Protein AF-Q5BWJ5-F1 (afdb_monomer_lite)

Organism: Schistosoma japonicum (NCBI:txid6182)

Radius of gyration: 32.87 Å; chains: 1; bounding box: 80×55×100 Å

Structure (mmCIF, N/CA/C/O backbone):
data_AF-Q5BWJ5-F1
#
_entry.id   AF-Q5BWJ5-F1
#
loop_
_atom_site.group_PDB
_atom_site.id
_atom_site.type_symbol
_atom_site.label_atom_id
_atom_site.label_alt_id
_atom_site.label_comp_id
_atom_site.label_asym_id
_atom_site.label_entity_id
_atom_site.label_seq_id
_atom_site.pdbx_PDB_ins_code
_atom_site.Cartn_x
_atom_site.Cartn_y
_atom_site.Cartn_z
_atom_site.occupancy
_atom_site.B_iso_or_equiv
_atom_site.auth_seq_id
_atom_site.auth_comp_id
_atom_site.auth_asym_id
_atom_site.auth_atom_id
_atom_site.pdbx_PDB_model_num
ATOM 1 N N . ARG A 1 1 ? -20.631 3.943 -75.455 1.00 43.03 1 ARG A N 1
ATOM 2 C CA . ARG A 1 1 ? -20.851 5.216 -76.187 1.00 43.03 1 ARG A CA 1
ATOM 3 C C . ARG A 1 1 ? -22.358 5.476 -76.332 1.00 43.03 1 ARG A C 1
ATOM 5 O O . ARG A 1 1 ? -22.884 5.376 -77.423 1.00 43.03 1 ARG A O 1
ATOM 12 N N . LEU A 1 2 ? -23.020 5.795 -75.216 1.00 46.97 2 LEU A N 1
ATOM 13 C CA . LEU A 1 2 ? -24.313 6.500 -75.114 1.00 46.97 2 LEU A CA 1
ATOM 14 C C . LEU A 1 2 ? -24.241 7.396 -73.853 1.00 46.97 2 LEU A C 1
ATOM 16 O O . LEU A 1 2 ? -25.159 7.475 -73.053 1.00 46.97 2 LEU A O 1
ATOM 20 N N . ASN A 1 3 ? -23.071 8.015 -73.641 1.00 55.31 3 ASN A N 1
ATOM 21 C CA . ASN A 1 3 ? -22.801 8.939 -72.529 1.00 55.31 3 ASN A CA 1
ATOM 22 C C . ASN A 1 3 ? -22.700 10.386 -73.033 1.00 55.31 3 ASN A C 1
ATOM 24 O O . ASN A 1 3 ? -22.127 11.242 -72.368 1.00 55.31 3 ASN A O 1
ATOM 28 N N . THR A 1 4 ? -23.172 10.658 -74.245 1.00 64.06 4 THR A N 1
ATOM 29 C CA . THR A 1 4 ? -23.347 12.022 -74.728 1.00 64.06 4 THR A CA 1
ATOM 30 C C . THR A 1 4 ? -24.736 12.473 -74.313 1.00 64.06 4 THR A C 1
ATOM 32 O O . THR A 1 4 ? -25.713 11.744 -74.482 1.00 64.06 4 THR A O 1
ATOM 35 N N . VAL A 1 5 ? -24.809 13.669 -73.728 1.00 65.00 5 VAL A N 1
ATOM 36 C CA . VAL A 1 5 ? -26.041 14.290 -73.213 1.00 65.00 5 VAL A CA 1
ATOM 37 C C . VAL A 1 5 ? -27.167 14.247 -74.258 1.00 65.00 5 VAL A C 1
ATOM 39 O O . VAL A 1 5 ? -28.319 14.003 -73.920 1.00 65.00 5 VAL A O 1
ATOM 42 N N . GLU A 1 6 ? -26.813 14.354 -75.539 1.00 68.12 6 GLU A N 1
ATOM 43 C CA . GLU A 1 6 ? -27.712 14.270 -76.697 1.00 68.12 6 GLU A CA 1
ATOM 44 C C . GLU A 1 6 ? -28.437 12.916 -76.844 1.00 68.12 6 GLU A C 1
ATOM 46 O O . GLU A 1 6 ? -29.604 12.873 -77.234 1.00 68.12 6 GLU A O 1
ATOM 51 N N . GLY A 1 7 ? -27.796 11.800 -76.478 1.00 67.38 7 GLY A N 1
ATOM 52 C CA . GLY A 1 7 ? -28.420 10.470 -76.499 1.00 67.38 7 GLY A CA 1
ATOM 53 C C . GLY A 1 7 ? -29.434 10.267 -75.368 1.00 67.38 7 GLY A C 1
ATOM 54 O O . GLY A 1 7 ? -30.425 9.568 -75.538 1.00 67.38 7 GLY A O 1
ATOM 55 N N . LEU A 1 8 ? -29.224 10.921 -74.222 1.00 65.44 8 LEU A N 1
ATOM 56 C CA . LEU A 1 8 ? -30.159 10.886 -73.091 1.00 65.44 8 LEU A CA 1
ATOM 57 C C . LEU A 1 8 ? -31.386 11.777 -73.320 1.00 65.44 8 LEU A C 1
ATOM 59 O O . LEU A 1 8 ? -32.459 11.476 -72.803 1.00 65.44 8 LEU A O 1
ATOM 63 N N . LEU A 1 9 ? -31.222 12.854 -74.094 1.00 66.81 9 LEU A N 1
ATOM 64 C CA . LEU A 1 9 ? -32.285 13.796 -74.450 1.00 66.81 9 LEU A CA 1
ATOM 65 C C . LEU A 1 9 ? -33.227 13.266 -75.540 1.00 66.81 9 LEU A C 1
ATOM 67 O O . LEU A 1 9 ? -34.383 13.668 -75.581 1.00 66.81 9 LEU A O 1
ATOM 71 N N . SER A 1 10 ? -32.743 12.388 -76.423 1.00 65.81 10 SER A N 1
ATOM 72 C CA . SER A 1 10 ? -33.524 11.860 -77.554 1.00 65.81 10 SER A CA 1
ATOM 73 C C . SER A 1 10 ? -34.379 10.638 -77.207 1.00 65.81 10 SER A C 1
ATOM 75 O O . SER A 1 10 ? -35.337 10.353 -77.920 1.00 65.81 10 SER A O 1
ATOM 77 N N . ILE A 1 11 ? -34.051 9.921 -76.127 1.00 71.31 11 ILE A N 1
ATOM 78 C CA . ILE A 1 11 ? -34.692 8.646 -75.763 1.00 71.31 11 ILE A CA 1
ATOM 79 C C . ILE A 1 11 ? -35.709 8.810 -74.619 1.00 71.31 11 ILE A C 1
ATOM 81 O O . ILE A 1 11 ? -36.692 8.076 -74.573 1.00 71.31 11 ILE A O 1
ATOM 85 N N . ASN A 1 12 ? -35.507 9.776 -73.715 1.00 69.75 12 ASN A N 1
ATOM 86 C CA . ASN A 1 12 ? -36.293 9.897 -72.483 1.00 69.75 12 ASN A CA 1
ATOM 87 C C . ASN A 1 12 ? -37.331 11.025 -72.546 1.00 69.75 12 ASN A C 1
ATOM 89 O O . ASN A 1 12 ? -37.081 12.099 -73.093 1.00 69.75 12 ASN A O 1
ATOM 93 N N . THR A 1 13 ? -38.485 10.804 -71.914 1.00 79.69 13 THR A N 1
ATOM 94 C CA . THR A 1 13 ? -39.502 11.853 -71.733 1.00 79.69 13 THR A CA 1
ATOM 95 C C . THR A 1 13 ? -39.011 12.939 -70.765 1.00 79.69 13 THR A C 1
ATOM 97 O O . THR A 1 13 ? -38.140 12.701 -69.925 1.00 79.69 13 THR A O 1
ATOM 100 N N . VAL A 1 14 ? -39.564 14.153 -70.866 1.00 77.75 14 VAL A N 1
ATOM 101 C CA . VAL A 1 14 ? -39.112 15.328 -70.087 1.00 77.75 14 VAL A CA 1
ATOM 102 C C . VAL A 1 14 ? -39.144 15.071 -68.570 1.00 77.75 14 VAL A C 1
ATOM 104 O O . VAL A 1 14 ? -38.224 15.473 -67.854 1.00 77.75 14 VAL A O 1
ATOM 107 N N . ASP A 1 15 ? -40.144 14.339 -68.077 1.00 78.75 15 ASP A N 1
ATOM 108 C CA . ASP A 1 15 ? -40.270 14.001 -66.653 1.00 78.75 15 ASP A CA 1
ATOM 109 C C . ASP A 1 15 ? -39.208 13.000 -66.179 1.00 78.75 15 ASP A C 1
ATOM 111 O O . ASP A 1 15 ? -38.654 13.128 -65.081 1.00 78.75 15 ASP A O 1
ATOM 115 N N . GLU A 1 16 ? -38.868 12.026 -67.022 1.00 79.81 16 GLU A N 1
ATOM 116 C CA . GLU A 1 16 ? -37.824 11.041 -66.744 1.00 79.81 16 GLU A CA 1
ATOM 117 C C . GLU A 1 16 ? -36.435 11.689 -66.751 1.00 79.81 16 GLU A C 1
ATOM 119 O O . GLU A 1 16 ? -35.614 11.426 -65.868 1.00 79.81 16 GLU A O 1
ATOM 124 N N . LEU A 1 17 ? -36.207 12.644 -67.655 1.00 80.06 17 LEU A N 1
ATOM 125 C CA . LEU A 1 17 ? -34.999 13.461 -67.665 1.00 80.06 17 LEU A CA 1
ATOM 126 C C . LEU A 1 17 ? -34.872 14.302 -66.384 1.00 80.06 17 LEU A C 1
ATOM 128 O O . LEU A 1 17 ? -33.803 14.334 -65.772 1.00 80.06 17 LEU A O 1
ATOM 132 N N . HIS A 1 18 ? -35.952 14.939 -65.923 1.00 82.31 18 HIS A N 1
ATOM 133 C CA . HIS A 1 18 ? -35.950 15.670 -64.653 1.00 82.31 18 HIS A CA 1
ATOM 134 C C . HIS A 1 18 ? -35.648 14.757 -63.458 1.00 82.31 18 HIS A C 1
ATOM 136 O O . HIS A 1 18 ? -34.909 15.158 -62.553 1.00 82.31 18 HIS A O 1
ATOM 142 N N . ARG A 1 19 ? -36.164 13.523 -63.455 1.00 85.44 19 ARG A N 1
ATOM 143 C CA . ARG A 1 19 ? -35.861 12.525 -62.421 1.00 85.44 19 ARG A CA 1
ATOM 144 C C . ARG A 1 19 ? -34.386 12.121 -62.440 1.00 85.44 19 ARG A C 1
ATOM 146 O O . ARG A 1 19 ? -33.755 12.132 -61.384 1.00 85.44 19 ARG A O 1
ATOM 153 N N . ILE A 1 20 ? -33.821 11.848 -63.616 1.00 85.56 20 ILE A N 1
ATOM 154 C CA . ILE A 1 20 ? -32.399 11.507 -63.784 1.00 85.56 20 ILE A CA 1
ATOM 155 C C . ILE A 1 20 ? -31.507 12.674 -63.349 1.00 85.56 20 ILE A C 1
ATOM 157 O O . ILE A 1 20 ? -30.534 12.466 -62.628 1.00 85.56 20 ILE A O 1
ATOM 161 N N . VAL A 1 21 ? -31.846 13.914 -63.714 1.00 85.31 21 VAL A N 1
ATOM 162 C CA . VAL A 1 21 ? -31.088 15.104 -63.295 1.00 85.31 21 VAL A CA 1
ATOM 163 C C . VAL A 1 21 ? -31.127 15.275 -61.776 1.00 85.31 21 VAL A C 1
ATOM 165 O O . VAL A 1 21 ? -30.088 15.540 -61.172 1.00 85.31 21 VAL A O 1
ATOM 168 N N . ARG A 1 22 ? -32.288 15.092 -61.131 1.00 88.50 22 ARG A N 1
ATOM 169 C CA . ARG A 1 22 ? -32.394 15.139 -59.660 1.00 88.50 22 ARG A CA 1
ATOM 170 C C . ARG A 1 22 ? -31.569 14.039 -59.000 1.00 88.50 22 ARG A C 1
ATOM 172 O O . ARG A 1 22 ? -30.834 14.330 -58.063 1.00 88.50 22 ARG A O 1
ATOM 179 N N . GLN A 1 23 ? -31.635 12.815 -59.518 1.00 90.75 23 GLN A N 1
ATOM 180 C CA . GLN A 1 23 ? -30.833 11.699 -59.023 1.00 90.75 23 GLN A CA 1
ATOM 181 C C . GLN A 1 23 ? -29.334 11.982 -59.166 1.00 90.75 23 GLN A C 1
ATOM 183 O O . GLN A 1 23 ? -28.586 11.813 -58.210 1.00 90.75 23 GLN A O 1
ATOM 188 N N . LYS A 1 24 ? -28.886 12.479 -60.323 1.00 89.25 24 LYS A N 1
ATOM 189 C CA . LYS A 1 24 ? -27.473 12.808 -60.545 1.00 89.25 24 LYS A CA 1
ATOM 190 C C . LYS A 1 24 ? -26.999 13.951 -59.655 1.00 89.25 24 LYS A C 1
ATOM 192 O O . LYS A 1 24 ? -25.886 13.884 -59.150 1.00 89.25 24 LYS A O 1
ATOM 197 N N . ARG A 1 25 ? -27.836 14.961 -59.400 1.00 91.81 25 ARG A N 1
ATOM 198 C CA . ARG A 1 25 ? -27.529 16.016 -58.420 1.00 91.81 25 ARG A CA 1
ATOM 199 C C . ARG A 1 25 ? -27.413 15.459 -56.999 1.00 91.81 25 ARG A C 1
ATOM 201 O O . ARG A 1 25 ? -26.485 15.838 -56.296 1.00 91.81 25 ARG A O 1
ATOM 208 N N . ALA A 1 26 ? -28.290 14.534 -56.607 1.00 93.75 26 ALA A N 1
ATOM 209 C CA . ALA A 1 26 ? -28.212 13.869 -55.306 1.00 93.75 26 ALA A CA 1
ATOM 210 C C . ALA A 1 26 ? -26.954 12.990 -55.175 1.00 93.75 26 ALA A C 1
ATOM 212 O O . ALA A 1 26 ? -26.276 13.045 -54.157 1.00 93.75 26 ALA A O 1
ATOM 213 N N . GLU A 1 27 ? -26.590 12.237 -56.219 1.00 94.50 27 GLU A N 1
ATOM 214 C CA . GLU A 1 27 ? -25.346 11.452 -56.259 1.00 94.50 27 GLU A CA 1
ATOM 215 C C . GLU A 1 27 ? -24.096 12.343 -56.177 1.00 94.50 27 GLU A C 1
ATOM 217 O O . GLU A 1 27 ? -23.109 11.964 -55.548 1.00 94.50 27 GLU A O 1
ATOM 222 N N . VAL A 1 28 ? -24.125 13.523 -56.807 1.00 93.94 28 VAL A N 1
ATOM 223 C CA . VAL A 1 28 ? -23.030 14.501 -56.731 1.00 93.94 28 VAL A CA 1
ATOM 224 C C . VAL A 1 28 ? -22.904 15.075 -55.324 1.00 93.94 28 VAL A C 1
ATOM 226 O O . VAL A 1 28 ? -21.789 15.127 -54.810 1.00 93.94 28 VAL A O 1
ATOM 229 N N . GLU A 1 29 ? -24.012 15.463 -54.686 1.00 93.56 29 GLU A N 1
ATOM 230 C CA . GLU A 1 29 ? -23.957 15.997 -53.320 1.00 93.56 29 GLU A CA 1
ATOM 231 C C . GLU A 1 29 ? -23.515 14.918 -52.323 1.00 93.56 29 GLU A C 1
ATOM 233 O O . GLU A 1 29 ? -22.636 15.166 -51.506 1.00 93.56 29 GLU A O 1
ATOM 238 N N . HIS A 1 30 ? -23.997 13.682 -52.480 1.00 94.00 30 HIS A N 1
ATOM 239 C CA . HIS A 1 30 ? -23.557 12.560 -51.654 1.00 94.00 30 HIS A CA 1
ATOM 240 C C . HIS A 1 30 ? -22.051 12.287 -51.783 1.00 94.00 30 HIS A C 1
ATOM 242 O O . HIS A 1 30 ? -21.359 12.173 -50.775 1.00 94.00 30 HIS A O 1
ATOM 248 N N . LYS A 1 31 ? -21.512 12.250 -53.011 1.00 94.00 31 LYS A N 1
ATOM 249 C CA . LYS A 1 31 ? -20.064 12.072 -53.232 1.00 94.00 31 LYS A CA 1
ATOM 250 C C . LYS A 1 31 ? -19.240 13.238 -52.701 1.00 94.00 31 LYS A C 1
ATOM 252 O O . LYS A 1 31 ? -18.107 13.046 -52.270 1.00 94.00 31 LYS A O 1
ATOM 257 N N . LYS A 1 32 ? -19.781 14.453 -52.752 1.00 92.12 32 LYS A N 1
ATOM 258 C CA . LYS A 1 32 ? -19.133 15.637 -52.188 1.00 92.12 32 LYS A CA 1
ATOM 259 C C . LYS A 1 32 ? -19.055 15.545 -50.662 1.00 92.12 32 LYS A C 1
ATOM 261 O O . LYS A 1 32 ? -18.002 15.855 -50.106 1.00 92.12 32 LYS A O 1
ATOM 266 N N . ASP A 1 33 ? -20.113 15.077 -50.007 1.00 89.56 33 ASP A N 1
ATOM 267 C CA . ASP A 1 33 ? -20.127 14.850 -48.560 1.00 89.56 33 ASP A CA 1
ATOM 268 C C . ASP A 1 33 ? -19.196 13.700 -48.149 1.00 89.56 33 ASP A C 1
ATOM 270 O O . ASP A 1 33 ? -18.420 13.846 -47.204 1.00 89.56 33 ASP A O 1
ATOM 274 N N . GLU A 1 34 ? -19.186 12.600 -48.905 1.00 91.38 34 GLU A N 1
ATOM 275 C CA . GLU A 1 34 ? -18.272 11.470 -48.696 1.00 91.38 34 GLU A CA 1
ATOM 276 C C . GLU A 1 34 ? -16.803 11.904 -48.823 1.00 91.38 34 GLU A C 1
ATOM 278 O O . GLU A 1 34 ? -15.981 11.594 -47.962 1.00 91.38 34 GLU A O 1
ATOM 283 N N . LEU A 1 35 ? -16.472 12.705 -49.843 1.00 91.06 35 LEU A N 1
ATOM 284 C CA . LEU A 1 35 ? -15.134 13.278 -49.999 1.00 91.06 35 LEU A CA 1
ATOM 285 C C . LEU A 1 35 ? -14.774 14.210 -48.843 1.00 91.06 35 LEU A C 1
ATOM 287 O O . LEU A 1 35 ? -13.645 14.170 -48.358 1.00 91.06 35 LEU A O 1
ATOM 291 N N . ARG A 1 36 ? -15.712 15.038 -48.371 1.00 88.75 36 ARG A N 1
ATOM 292 C CA . ARG A 1 36 ? -15.469 15.916 -47.220 1.00 88.75 36 ARG A CA 1
ATOM 293 C C . ARG A 1 36 ? -15.179 15.110 -45.956 1.00 88.75 36 ARG A C 1
ATOM 295 O O . ARG A 1 36 ? -14.301 15.501 -45.189 1.00 88.75 36 ARG A O 1
ATOM 302 N N . HIS A 1 37 ? -15.881 13.998 -45.761 1.00 89.50 37 HIS A N 1
ATOM 303 C CA . HIS A 1 37 ? -15.665 13.107 -44.631 1.00 89.50 37 HIS A CA 1
ATOM 304 C C . HIS A 1 37 ? -14.325 12.372 -44.742 1.00 89.50 37 HIS A C 1
ATOM 306 O O . HIS A 1 37 ? -13.488 12.534 -43.864 1.00 89.50 37 HIS A O 1
ATOM 312 N N . LEU A 1 38 ? -14.056 11.682 -45.855 1.00 89.44 38 LEU A N 1
ATOM 313 C CA . LEU A 1 38 ? -12.815 10.921 -46.060 1.00 89.44 38 LEU A CA 1
ATOM 314 C C . LEU A 1 38 ? -11.564 11.802 -46.006 1.00 89.44 38 LEU A C 1
ATOM 316 O O . LEU A 1 38 ? -10.546 11.423 -45.427 1.00 89.44 38 LEU A O 1
ATOM 320 N N . VAL A 1 39 ? -11.624 12.993 -46.607 1.00 91.38 39 VAL A N 1
ATOM 321 C CA . VAL A 1 39 ? -10.507 13.938 -46.561 1.00 91.38 39 VAL A CA 1
ATOM 322 C C . VAL A 1 39 ? -10.374 14.518 -45.154 1.00 91.38 39 VAL A C 1
ATOM 324 O O . VAL A 1 39 ? -9.254 14.601 -44.656 1.00 91.38 39 VAL A O 1
ATOM 327 N N . GLY A 1 40 ? -11.477 14.874 -44.493 1.00 89.75 40 GLY A N 1
ATOM 328 C CA . GLY A 1 40 ? -11.463 15.393 -43.124 1.00 89.75 40 GLY A CA 1
ATOM 329 C C . GLY A 1 40 ? -10.902 14.393 -42.111 1.00 89.75 40 GLY A C 1
ATOM 330 O O . GLY A 1 40 ? -10.021 14.754 -41.333 1.00 89.75 40 GLY A O 1
ATOM 331 N N . GLU A 1 41 ? -11.348 13.137 -42.165 1.00 90.75 41 GLU A N 1
ATOM 332 C CA . GLU A 1 41 ? -10.850 12.058 -41.308 1.00 90.75 41 GLU A CA 1
ATOM 333 C C . GLU A 1 41 ? -9.375 11.784 -41.570 1.00 90.75 41 GLU A C 1
ATOM 335 O O . GLU A 1 41 ? -8.578 11.851 -40.642 1.00 90.75 41 GLU A O 1
ATOM 340 N N . ARG A 1 42 ? -8.956 11.632 -42.833 1.00 90.00 42 ARG A N 1
ATOM 341 C CA . ARG A 1 42 ? -7.541 11.384 -43.143 1.00 90.00 42 ARG A CA 1
ATOM 342 C C . ARG A 1 42 ? -6.621 12.519 -42.681 1.00 90.00 42 ARG A C 1
ATOM 344 O O . ARG A 1 42 ? -5.504 12.252 -42.249 1.00 90.00 42 ARG A O 1
ATOM 351 N N . HIS A 1 43 ? -7.052 13.780 -42.776 1.00 93.69 43 HIS A N 1
ATOM 352 C CA . HIS A 1 43 ? -6.263 14.902 -42.248 1.00 93.69 43 HIS A CA 1
ATOM 353 C C . HIS A 1 43 ? -6.196 14.865 -40.721 1.00 93.69 43 HIS A C 1
ATOM 355 O O . HIS A 1 43 ? -5.126 15.088 -40.160 1.00 93.69 43 HIS A O 1
ATOM 361 N N . ARG A 1 44 ? -7.307 14.543 -40.053 1.00 93.25 44 ARG A N 1
ATOM 362 C CA . ARG A 1 44 ? -7.347 14.385 -38.599 1.00 93.25 44 ARG A CA 1
ATOM 363 C C . ARG A 1 44 ? -6.448 13.243 -38.129 1.00 93.25 44 ARG A C 1
ATOM 365 O O . ARG A 1 44 ? -5.702 13.437 -37.179 1.00 93.25 44 ARG A O 1
ATOM 372 N N . ASP A 1 45 ? -6.453 12.117 -38.834 1.00 94.44 45 ASP A N 1
ATOM 373 C CA . ASP A 1 45 ? -5.619 10.955 -38.527 1.00 94.44 45 ASP A CA 1
ATOM 374 C C . ASP A 1 45 ? -4.131 11.265 -38.693 1.00 94.44 45 ASP A C 1
ATOM 376 O O . ASP A 1 45 ? -3.317 10.846 -37.876 1.00 94.44 45 ASP A O 1
ATOM 380 N N . ILE A 1 46 ? -3.753 12.033 -39.722 1.00 95.31 46 ILE A N 1
ATOM 381 C CA . ILE A 1 46 ? -2.364 12.479 -39.907 1.00 95.31 46 ILE A CA 1
ATOM 382 C C . ILE A 1 46 ? -1.938 13.412 -38.766 1.00 95.31 46 ILE A C 1
ATOM 384 O O . ILE A 1 46 ? -0.805 13.310 -38.288 1.00 95.31 46 ILE A O 1
ATOM 388 N N . ILE A 1 47 ? -2.823 14.308 -38.321 1.00 94.62 47 ILE A N 1
ATOM 389 C CA . ILE A 1 47 ? -2.547 15.208 -37.196 1.00 94.62 47 ILE A CA 1
ATOM 390 C C . ILE A 1 47 ? -2.401 14.398 -35.901 1.00 94.62 47 ILE A C 1
ATOM 392 O O . ILE A 1 47 ? -1.376 14.518 -35.238 1.00 94.62 47 ILE A O 1
ATOM 396 N N . ASP A 1 48 ? -3.340 13.499 -35.599 1.00 96.12 48 ASP A N 1
ATOM 397 C CA . ASP A 1 48 ? -3.292 12.645 -34.404 1.00 96.12 48 ASP A CA 1
ATOM 398 C C . ASP A 1 48 ? -2.055 11.728 -34.417 1.00 96.12 48 ASP A C 1
ATOM 400 O O . ASP A 1 48 ? -1.335 11.612 -33.427 1.00 96.12 48 ASP A O 1
ATOM 404 N N . ALA A 1 49 ? -1.710 11.139 -35.565 1.00 96.56 49 ALA A N 1
ATOM 405 C CA . ALA A 1 49 ? -0.474 10.371 -35.709 1.00 96.56 49 ALA A CA 1
ATOM 406 C C . ALA A 1 49 ? 0.775 11.229 -35.437 1.00 96.56 49 ALA A C 1
ATOM 408 O O . ALA A 1 49 ? 1.712 10.761 -34.788 1.00 96.56 49 ALA A O 1
ATOM 409 N N . SER A 1 50 ? 0.784 12.484 -35.893 1.00 96.81 50 SER A N 1
ATOM 410 C CA . SER A 1 50 ? 1.886 13.421 -35.646 1.00 96.81 50 SER A CA 1
ATOM 411 C C . SER A 1 50 ? 1.999 13.785 -34.162 1.00 96.81 50 SER A C 1
ATOM 413 O O . SER A 1 50 ? 3.100 13.744 -33.609 1.00 96.81 50 SER A O 1
ATOM 415 N N . ASP A 1 51 ? 0.876 14.053 -33.493 1.00 96.31 51 ASP A N 1
ATOM 416 C CA . ASP A 1 51 ? 0.833 14.335 -32.055 1.00 96.31 51 ASP A CA 1
ATOM 417 C C . ASP A 1 51 ? 1.311 13.128 -31.238 1.00 96.31 51 ASP A C 1
ATOM 419 O O . ASP A 1 51 ? 2.134 13.267 -30.332 1.00 96.31 51 ASP A O 1
ATOM 423 N N . ARG A 1 52 ? 0.899 11.911 -31.610 1.00 95.31 52 ARG A N 1
ATOM 424 C CA . ARG A 1 52 ? 1.380 10.670 -30.979 1.00 95.31 52 ARG A CA 1
ATOM 425 C C . ARG A 1 52 ? 2.885 10.475 -31.140 1.00 95.31 52 ARG A C 1
ATOM 427 O O . ARG A 1 52 ? 3.540 10.033 -30.197 1.00 95.31 52 ARG A O 1
ATOM 434 N N . ILE A 1 53 ? 3.455 10.821 -32.296 1.00 95.69 53 ILE A N 1
ATOM 435 C CA . ILE A 1 53 ? 4.911 10.775 -32.511 1.00 95.69 53 ILE A CA 1
ATOM 436 C C . ILE A 1 53 ? 5.621 11.795 -31.612 1.00 95.69 53 ILE A C 1
ATOM 438 O O . ILE A 1 53 ? 6.663 11.483 -31.030 1.00 95.69 53 ILE A O 1
ATOM 442 N N . LEU A 1 54 ? 5.060 12.996 -31.451 1.00 96.00 54 LEU A N 1
ATOM 443 C CA . LEU A 1 54 ? 5.603 14.005 -30.539 1.00 96.00 54 LEU A CA 1
ATOM 444 C C . LEU A 1 54 ? 5.541 13.549 -29.075 1.00 96.00 54 LEU A C 1
ATOM 446 O O . LEU A 1 54 ? 6.531 13.695 -28.355 1.00 96.00 54 LEU A O 1
ATOM 450 N N . LEU A 1 55 ? 4.436 12.933 -28.651 1.00 95.69 55 LEU A N 1
ATOM 451 C CA . LEU A 1 55 ? 4.307 12.336 -27.319 1.00 95.69 55 LEU A CA 1
ATOM 452 C C . LEU A 1 55 ? 5.330 11.216 -27.106 1.00 95.69 55 LEU A C 1
ATOM 454 O O . LEU A 1 55 ? 6.029 11.199 -26.095 1.00 95.69 55 LEU A O 1
ATOM 458 N N . MET A 1 56 ? 5.490 10.320 -28.084 1.00 95.06 56 MET A N 1
ATOM 459 C CA . MET A 1 56 ? 6.486 9.249 -28.020 1.00 95.06 56 MET A CA 1
ATOM 460 C C . MET A 1 56 ? 7.910 9.807 -27.900 1.00 95.06 56 MET A C 1
ATOM 462 O O . MET A 1 56 ? 8.716 9.281 -27.130 1.00 95.06 56 MET A O 1
ATOM 466 N N . LYS A 1 57 ? 8.223 10.898 -28.609 1.00 96.75 57 LYS A N 1
ATOM 467 C CA . LYS A 1 57 ? 9.512 11.592 -28.492 1.00 96.75 57 LYS A CA 1
ATOM 468 C C . LYS A 1 57 ? 9.732 12.139 -27.080 1.00 96.75 57 LYS A C 1
ATOM 470 O O . LYS A 1 57 ? 10.822 11.959 -26.541 1.00 96.75 57 LYS A O 1
ATOM 475 N N . HIS A 1 58 ? 8.726 12.786 -26.494 1.00 95.75 58 HIS A N 1
ATOM 476 C CA . HIS A 1 58 ? 8.811 13.317 -25.133 1.00 95.75 58 HIS A CA 1
ATOM 477 C C . HIS A 1 58 ? 9.065 12.202 -24.113 1.00 95.75 58 HIS A C 1
ATOM 479 O O . HIS A 1 58 ? 10.046 12.258 -23.377 1.00 95.75 58 HIS A O 1
ATOM 485 N N . LEU A 1 59 ? 8.257 11.139 -24.155 1.00 94.50 59 LEU A N 1
ATOM 486 C CA . LEU A 1 59 ? 8.401 9.983 -23.265 1.00 94.50 59 LEU A CA 1
ATOM 487 C C . LEU A 1 59 ? 9.775 9.317 -23.414 1.00 94.50 59 LEU A C 1
ATOM 489 O O . LEU A 1 59 ? 10.414 8.966 -22.427 1.00 94.50 59 LEU A O 1
ATOM 493 N N . THR A 1 60 ? 10.275 9.182 -24.645 1.00 95.69 60 THR A N 1
ATOM 494 C CA . THR A 1 60 ? 11.611 8.614 -24.890 1.00 95.69 60 THR A CA 1
ATOM 495 C C . THR A 1 60 ? 12.711 9.495 -24.293 1.00 95.69 60 THR A C 1
ATOM 497 O O . THR A 1 60 ? 13.687 8.979 -23.747 1.00 95.69 60 THR A O 1
ATOM 500 N N . HIS A 1 61 ? 12.558 10.821 -24.358 1.00 96.50 61 HIS A N 1
ATOM 501 C CA . HIS A 1 61 ? 13.496 11.752 -23.740 1.00 96.50 61 HIS A CA 1
ATOM 502 C C . HIS A 1 61 ? 13.484 11.640 -22.209 1.00 96.50 61 HIS A C 1
ATOM 504 O O . HIS A 1 61 ? 14.550 11.529 -21.609 1.00 96.50 61 HIS A O 1
ATOM 510 N N . GLU A 1 62 ? 12.308 11.577 -21.582 1.00 95.19 62 GLU A N 1
ATOM 511 C CA . GLU A 1 62 ? 12.181 11.377 -20.131 1.00 95.19 62 GLU A CA 1
ATOM 512 C C . GLU A 1 62 ? 12.781 10.045 -19.667 1.00 95.19 62 GLU A C 1
ATOM 514 O O . GLU A 1 62 ? 13.485 9.998 -18.653 1.00 95.19 62 GLU A O 1
ATOM 519 N N . ILE A 1 63 ? 12.567 8.968 -20.431 1.00 95.06 63 ILE A N 1
ATOM 520 C CA . ILE A 1 63 ? 13.189 7.664 -20.169 1.00 95.06 63 ILE A CA 1
ATOM 521 C C . ILE A 1 63 ? 14.713 7.773 -20.268 1.00 95.06 63 ILE A C 1
ATOM 523 O O . ILE A 1 63 ? 15.410 7.253 -19.400 1.00 95.06 63 ILE A O 1
ATOM 527 N N . SER A 1 64 ? 15.242 8.466 -21.282 1.00 95.62 64 SER A N 1
ATOM 528 C CA . SER A 1 64 ? 16.689 8.672 -21.427 1.00 95.62 64 SER A CA 1
ATOM 529 C C . SER A 1 64 ? 17.270 9.429 -20.237 1.00 95.62 64 SER A C 1
ATOM 531 O O . SER A 1 64 ? 18.250 8.978 -19.655 1.00 95.62 64 SER A O 1
ATOM 533 N N . VAL A 1 65 ? 16.637 10.533 -19.829 1.00 95.88 65 VAL A N 1
ATOM 534 C CA . VAL A 1 65 ? 17.068 11.317 -18.662 1.00 95.88 65 VAL A CA 1
ATOM 535 C C . VAL A 1 65 ? 17.033 10.464 -17.393 1.00 95.88 65 VAL A C 1
ATOM 537 O O . VAL A 1 65 ? 17.982 10.482 -16.613 1.00 95.88 65 VAL A O 1
ATOM 540 N N . SER A 1 66 ? 15.978 9.671 -17.201 1.00 91.56 66 SER A N 1
ATOM 541 C CA . SER A 1 66 ? 15.851 8.774 -16.046 1.00 91.56 66 SER A CA 1
ATOM 542 C C . SER A 1 66 ? 16.922 7.676 -16.044 1.00 91.56 66 SER A C 1
ATOM 544 O O . SER A 1 66 ? 17.469 7.340 -14.994 1.00 91.56 66 SER A O 1
ATOM 546 N N . LEU A 1 67 ? 17.261 7.126 -17.215 1.00 93.38 67 LEU A N 1
ATOM 547 C CA . LEU A 1 67 ? 18.337 6.145 -17.363 1.00 93.38 67 LEU A CA 1
ATOM 548 C C . LEU A 1 67 ? 19.713 6.754 -17.104 1.00 93.38 67 LEU A C 1
ATOM 550 O O . LEU A 1 67 ? 20.545 6.104 -16.474 1.00 93.38 67 LEU A O 1
ATOM 554 N N . ASP A 1 68 ? 19.956 7.984 -17.551 1.00 91.94 68 ASP A N 1
ATOM 555 C CA . ASP A 1 68 ? 21.211 8.684 -17.284 1.00 91.94 68 ASP A CA 1
ATOM 556 C C . ASP A 1 68 ? 21.356 9.005 -15.792 1.00 91.94 68 ASP A C 1
ATOM 558 O O . ASP A 1 68 ? 22.412 8.747 -15.218 1.00 91.94 68 ASP A O 1
ATOM 562 N N . GLN A 1 69 ? 20.281 9.439 -15.124 1.00 90.69 69 GLN A N 1
ATOM 563 C CA . GLN A 1 69 ? 20.256 9.593 -13.664 1.00 90.69 69 GLN A CA 1
ATOM 564 C C . GLN A 1 69 ? 20.583 8.275 -12.952 1.00 90.69 69 GLN A C 1
ATOM 566 O O . GLN A 1 69 ? 21.422 8.247 -12.052 1.00 90.69 69 GLN A O 1
ATOM 571 N N . LEU A 1 70 ? 19.968 7.169 -13.382 1.00 88.81 70 LEU A N 1
ATOM 572 C CA . LEU A 1 70 ? 20.236 5.845 -12.827 1.00 88.81 70 LEU A CA 1
ATOM 573 C C . LEU A 1 70 ? 21.698 5.436 -13.049 1.00 88.81 70 LEU A C 1
ATOM 575 O O . LEU A 1 70 ? 22.342 4.959 -12.118 1.00 88.81 70 LEU A O 1
ATOM 579 N N . ARG A 1 71 ? 22.252 5.663 -14.247 1.00 87.38 71 ARG A N 1
ATOM 580 C CA . ARG A 1 71 ? 23.669 5.408 -14.553 1.00 87.38 71 ARG A CA 1
ATOM 581 C C . ARG A 1 71 ? 24.600 6.223 -13.663 1.00 87.38 71 ARG A C 1
ATOM 583 O O . ARG A 1 71 ? 25.557 5.659 -13.141 1.00 87.38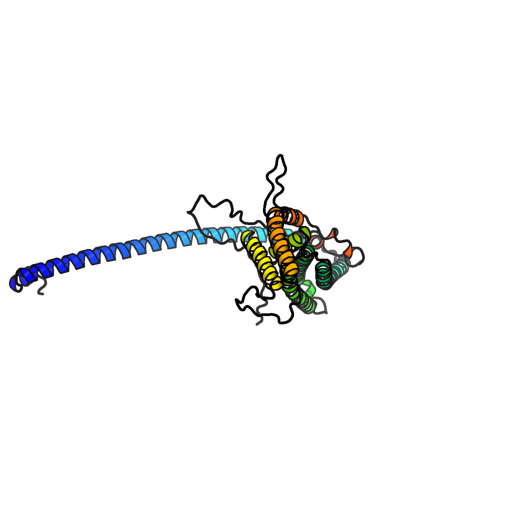 71 ARG A O 1
ATOM 590 N N . SER A 1 72 ? 24.318 7.508 -13.453 1.00 84.38 72 SER A N 1
ATOM 591 C CA . SER A 1 72 ? 25.093 8.354 -12.541 1.00 84.38 72 SER A CA 1
ATOM 592 C C . SER A 1 72 ? 25.026 7.844 -11.100 1.00 84.38 72 SER A C 1
ATOM 594 O O . SER A 1 72 ? 26.066 7.734 -10.456 1.00 84.38 72 SER A O 1
ATOM 596 N N . CYS A 1 73 ? 23.844 7.450 -10.612 1.00 80.12 73 CYS A N 1
ATOM 597 C CA . CYS A 1 73 ? 23.702 6.839 -9.289 1.00 80.12 73 CYS A CA 1
ATOM 598 C C . CYS A 1 73 ? 24.496 5.528 -9.175 1.00 80.12 73 CYS A C 1
ATOM 600 O O . CYS A 1 73 ? 25.213 5.325 -8.199 1.00 80.12 73 CYS A O 1
ATOM 602 N N . LEU A 1 74 ? 24.438 4.654 -10.181 1.00 78.88 74 LEU A N 1
ATOM 603 C CA . LEU A 1 74 ? 25.217 3.413 -10.180 1.00 78.88 74 LEU A CA 1
ATOM 604 C C . LEU A 1 74 ? 26.728 3.672 -10.208 1.00 78.88 74 LEU A C 1
ATOM 606 O O . LEU A 1 74 ? 27.474 2.969 -9.532 1.00 78.88 74 LEU A O 1
ATOM 610 N N . ALA A 1 75 ? 27.186 4.685 -10.947 1.00 76.00 75 ALA A N 1
ATOM 611 C CA . ALA A 1 75 ? 28.595 5.069 -10.971 1.00 76.00 75 ALA A CA 1
ATOM 612 C C . ALA A 1 75 ? 29.076 5.542 -9.590 1.00 76.00 75 ALA A C 1
ATOM 614 O O . ALA A 1 75 ? 30.124 5.093 -9.133 1.00 76.00 75 ALA A O 1
ATOM 615 N N . THR A 1 76 ? 28.282 6.367 -8.893 1.00 72.25 76 THR A N 1
ATOM 616 C CA . THR A 1 76 ? 28.590 6.772 -7.510 1.00 72.25 76 THR A CA 1
ATOM 617 C C . THR A 1 76 ? 28.614 5.582 -6.549 1.00 72.25 76 THR A C 1
ATOM 619 O O . THR A 1 76 ? 29.528 5.469 -5.743 1.00 72.25 76 THR A O 1
ATOM 622 N N . TRP A 1 77 ? 27.677 4.639 -6.691 1.00 68.19 77 TRP A N 1
ATOM 623 C CA . TRP A 1 77 ? 27.621 3.442 -5.846 1.00 68.19 77 TRP A CA 1
ATOM 624 C C . TRP A 1 77 ? 28.816 2.507 -6.066 1.00 68.19 77 TRP A C 1
ATOM 626 O O . TRP A 1 77 ? 29.349 1.957 -5.108 1.00 68.19 77 TRP A O 1
ATOM 636 N N . ASN A 1 78 ? 29.265 2.327 -7.311 1.00 62.91 78 ASN A N 1
ATOM 637 C CA . ASN A 1 78 ? 30.440 1.502 -7.601 1.00 62.91 78 ASN A CA 1
ATOM 638 C C . ASN A 1 78 ? 31.724 2.098 -7.005 1.00 62.91 78 ASN A C 1
ATOM 640 O O . ASN A 1 78 ? 32.587 1.349 -6.554 1.00 62.91 78 ASN A O 1
ATOM 644 N N . GLN A 1 79 ? 31.834 3.428 -6.958 1.00 59.00 79 GLN A N 1
ATOM 645 C CA . GLN A 1 79 ? 32.992 4.107 -6.380 1.00 59.00 79 GLN A CA 1
ATOM 646 C C . GLN A 1 79 ? 33.080 3.911 -4.854 1.00 59.00 79 GLN A C 1
ATOM 648 O O . GLN A 1 79 ? 34.174 3.713 -4.327 1.00 59.00 79 GLN A O 1
ATOM 653 N N . ASP A 1 80 ? 31.939 3.865 -4.157 1.00 54.75 80 ASP A N 1
ATOM 654 C CA . ASP A 1 80 ? 31.885 3.538 -2.726 1.00 54.75 80 ASP A CA 1
ATOM 655 C C . ASP A 1 80 ? 32.297 2.076 -2.453 1.00 54.75 80 ASP A C 1
ATOM 657 O O . ASP A 1 80 ? 32.989 1.796 -1.473 1.00 54.75 80 ASP A O 1
ATOM 661 N N . VAL A 1 81 ? 31.948 1.141 -3.347 1.00 54.97 81 VAL A N 1
ATOM 662 C CA . VAL A 1 81 ? 32.295 -0.291 -3.226 1.00 54.97 81 VAL A CA 1
ATOM 663 C C . VAL A 1 81 ? 33.797 -0.548 -3.420 1.00 54.97 81 VAL A C 1
ATOM 665 O O . VAL A 1 81 ? 34.364 -1.397 -2.733 1.00 54.97 81 VAL A O 1
ATOM 668 N N . GLU A 1 82 ? 34.475 0.192 -4.302 1.00 52.47 82 GLU A N 1
ATOM 669 C CA . GLU A 1 82 ? 35.915 0.008 -4.555 1.00 52.47 82 GLU A CA 1
ATOM 670 C C . GLU A 1 82 ? 36.813 0.493 -3.401 1.00 52.47 82 GLU A C 1
ATOM 672 O O . GLU A 1 82 ? 37.945 0.027 -3.265 1.00 52.47 82 GLU A O 1
ATOM 677 N N . THR A 1 83 ? 36.310 1.365 -2.521 1.00 53.72 83 THR A N 1
ATOM 678 C CA . THR A 1 83 ? 37.071 1.873 -1.361 1.00 53.72 83 THR A CA 1
ATOM 679 C C . THR A 1 83 ? 37.064 0.947 -0.136 1.00 53.72 83 THR A C 1
ATOM 681 O O . THR A 1 83 ? 37.765 1.220 0.836 1.00 53.72 83 THR A O 1
ATOM 684 N N . ALA A 1 84 ? 36.328 -0.170 -0.174 1.00 51.38 84 ALA A N 1
ATOM 685 C CA . ALA A 1 84 ? 36.094 -1.051 0.975 1.00 51.38 84 ALA A CA 1
ATOM 686 C C . ALA A 1 84 ? 36.714 -2.459 0.830 1.00 51.38 84 ALA A C 1
ATOM 688 O O . ALA A 1 84 ? 36.107 -3.438 1.252 1.00 51.38 84 ALA A O 1
ATOM 689 N N . ASN A 1 85 ? 37.910 -2.584 0.243 1.00 47.34 85 ASN A N 1
ATOM 690 C CA . ASN A 1 85 ? 38.621 -3.865 0.121 1.00 47.34 85 ASN A CA 1
ATOM 691 C C . ASN A 1 85 ? 39.695 -4.052 1.215 1.00 47.34 85 ASN A C 1
ATOM 693 O O . ASN A 1 85 ? 40.886 -3.975 0.927 1.00 47.34 85 ASN A O 1
ATOM 697 N N . ASP A 1 86 ? 39.274 -4.381 2.443 1.00 44.09 86 ASP A N 1
ATOM 698 C CA . ASP A 1 86 ? 40.112 -4.979 3.500 1.00 44.09 86 ASP A CA 1
ATOM 699 C C . ASP A 1 86 ? 39.586 -6.397 3.839 1.00 44.09 86 ASP A C 1
ATOM 701 O O . ASP A 1 86 ? 38.712 -6.635 4.678 1.00 44.09 86 ASP A O 1
ATOM 705 N N . ALA A 1 87 ? 40.132 -7.387 3.131 1.00 55.59 87 ALA A N 1
ATOM 706 C CA . ALA A 1 87 ? 39.445 -8.620 2.731 1.00 55.59 87 ALA A CA 1
ATOM 707 C C . ALA A 1 87 ? 39.214 -9.741 3.780 1.00 55.59 87 ALA A C 1
ATOM 709 O O . ALA A 1 87 ? 38.738 -10.812 3.399 1.00 55.59 87 ALA A O 1
ATOM 710 N N . SER A 1 88 ? 39.509 -9.580 5.080 1.00 55.19 88 SER A N 1
ATOM 711 C CA . SER A 1 88 ? 39.322 -10.692 6.052 1.00 55.19 88 SER A CA 1
ATOM 712 C C . SER A 1 88 ? 38.394 -10.399 7.238 1.00 55.19 88 SER A C 1
ATOM 714 O O . SER A 1 88 ? 37.609 -11.271 7.617 1.00 55.19 88 SER A O 1
ATOM 716 N N . ALA A 1 89 ? 38.388 -9.176 7.778 1.00 51.94 89 ALA A N 1
ATOM 717 C CA . ALA A 1 89 ? 37.473 -8.780 8.857 1.00 51.94 89 ALA A CA 1
ATOM 718 C C . ALA A 1 89 ? 36.096 -8.330 8.327 1.00 51.94 89 ALA A C 1
ATOM 720 O O . ALA A 1 89 ? 35.064 -8.596 8.954 1.00 51.94 89 ALA A O 1
ATOM 721 N N . GLN A 1 90 ? 36.057 -7.712 7.140 1.00 56.59 90 GLN A N 1
ATOM 722 C CA . GLN A 1 90 ? 34.816 -7.276 6.490 1.00 56.59 90 GLN A CA 1
ATOM 723 C C . GLN A 1 90 ? 33.924 -8.452 6.087 1.00 56.59 90 GLN A C 1
ATOM 725 O O . GLN A 1 90 ? 32.713 -8.367 6.248 1.00 56.59 90 GLN A O 1
ATOM 730 N N . THR A 1 91 ? 34.493 -9.591 5.688 1.00 58.84 91 THR A N 1
ATOM 731 C CA . THR A 1 91 ? 33.726 -10.779 5.280 1.00 58.84 91 THR A CA 1
ATOM 732 C C . THR A 1 91 ? 32.888 -11.362 6.425 1.00 58.84 91 THR A C 1
ATOM 734 O O . THR A 1 91 ? 31.763 -11.811 6.205 1.00 58.84 91 THR A O 1
ATOM 737 N N . HIS A 1 92 ? 33.393 -11.340 7.665 1.00 60.53 92 HIS A N 1
ATOM 738 C CA . HIS A 1 92 ? 32.625 -11.777 8.839 1.00 60.53 92 HIS A CA 1
ATOM 739 C C . HIS A 1 92 ? 31.559 -10.755 9.249 1.00 60.53 92 HIS A C 1
ATOM 741 O O . HIS A 1 92 ? 30.428 -11.148 9.531 1.00 60.53 92 HIS A O 1
ATOM 747 N N . SER A 1 93 ? 31.884 -9.459 9.223 1.00 65.50 93 SER A N 1
ATOM 748 C CA . SER A 1 93 ? 30.920 -8.381 9.489 1.00 65.50 93 SER A CA 1
ATOM 749 C C . SER A 1 93 ? 29.777 -8.365 8.463 1.00 65.50 93 SER A C 1
ATOM 751 O O . SER A 1 93 ? 28.606 -8.245 8.818 1.00 65.50 93 SER A O 1
ATOM 753 N N . HIS A 1 94 ? 30.093 -8.595 7.187 1.00 69.94 94 HIS A N 1
ATOM 754 C CA . HIS A 1 94 ? 29.120 -8.620 6.101 1.00 69.94 94 HIS A CA 1
ATOM 755 C C . HIS A 1 94 ? 28.205 -9.852 6.169 1.00 69.94 94 HIS A C 1
ATOM 757 O O . HIS A 1 94 ? 26.987 -9.728 6.053 1.00 69.94 94 HIS A O 1
ATOM 763 N N . LYS A 1 95 ? 28.750 -11.035 6.495 1.00 72.12 95 LYS A N 1
ATOM 764 C CA . LYS A 1 95 ? 27.941 -12.235 6.784 1.00 72.12 95 LYS A CA 1
ATOM 765 C C . LYS A 1 95 ? 26.997 -12.028 7.972 1.00 72.12 95 LYS A C 1
ATOM 767 O O . LYS A 1 95 ? 25.851 -12.467 7.913 1.00 72.12 95 LYS A O 1
ATOM 772 N N . LEU A 1 96 ? 27.450 -11.347 9.028 1.00 76.25 96 LEU A N 1
ATOM 773 C CA . LEU A 1 96 ? 26.610 -10.990 10.179 1.00 76.25 96 LEU A CA 1
ATOM 774 C C . LEU A 1 96 ? 25.516 -9.979 9.804 1.00 76.25 96 LEU A C 1
ATOM 776 O O . LEU A 1 96 ? 24.397 -10.094 10.294 1.00 76.25 96 LEU A O 1
ATOM 780 N N . SER A 1 97 ? 25.807 -9.043 8.899 1.00 77.31 97 SER A N 1
ATOM 781 C CA . SER A 1 97 ? 24.827 -8.096 8.353 1.00 77.31 97 SER A CA 1
ATOM 782 C C . SER A 1 97 ? 23.755 -8.779 7.498 1.00 77.31 97 SER A C 1
ATOM 784 O O . SER A 1 97 ? 22.569 -8.473 7.616 1.00 77.31 97 SER A O 1
ATOM 786 N N . ILE A 1 98 ? 24.129 -9.757 6.672 1.00 77.62 98 ILE A N 1
ATOM 787 C CA . ILE A 1 98 ? 23.154 -10.554 5.912 1.00 77.62 98 ILE A CA 1
ATOM 788 C C . ILE A 1 98 ? 22.313 -11.410 6.869 1.00 77.62 98 ILE A C 1
ATOM 790 O O . ILE A 1 98 ? 21.090 -11.468 6.740 1.00 77.62 98 ILE A O 1
ATOM 794 N N . ALA A 1 99 ? 22.945 -12.036 7.866 1.00 80.56 99 ALA A N 1
ATOM 795 C CA . ALA A 1 99 ? 22.247 -12.836 8.868 1.00 80.56 99 ALA A CA 1
ATOM 796 C C . ALA A 1 99 ? 21.264 -12.002 9.709 1.00 80.56 99 ALA A C 1
ATOM 798 O O . ALA A 1 99 ? 20.167 -12.475 10.002 1.00 80.56 99 ALA A O 1
ATOM 799 N N . SER A 1 100 ? 21.613 -10.760 10.066 1.00 82.19 100 SER A N 1
ATOM 800 C CA . SER A 1 100 ? 20.726 -9.859 10.811 1.00 82.19 100 SER A CA 1
ATOM 801 C C . SER A 1 100 ? 19.529 -9.402 9.975 1.00 82.19 100 SER A C 1
ATOM 803 O O . SER A 1 100 ? 18.409 -9.382 10.480 1.00 82.19 100 SER A O 1
ATOM 805 N N . GLN A 1 101 ? 19.727 -9.115 8.686 1.00 83.62 101 GLN A N 1
ATOM 806 C CA . GLN A 1 101 ? 18.640 -8.794 7.755 1.00 83.62 101 GLN A CA 1
ATOM 807 C C . GLN A 1 101 ? 17.701 -9.983 7.534 1.00 83.62 101 GLN A C 1
ATOM 809 O O . GLN A 1 101 ? 16.483 -9.814 7.527 1.00 83.62 101 GLN A O 1
ATOM 814 N N . LEU A 1 102 ? 18.251 -11.192 7.393 1.00 84.25 102 LEU A N 1
ATOM 815 C CA . LEU A 1 102 ? 17.463 -12.415 7.263 1.00 84.25 102 LEU A CA 1
ATOM 816 C C . LEU A 1 102 ? 16.662 -12.699 8.540 1.00 84.25 102 LEU A C 1
ATOM 818 O O . LEU A 1 102 ? 15.483 -13.033 8.466 1.00 84.25 102 LEU A O 1
ATOM 822 N N . LYS A 1 103 ? 17.279 -12.512 9.712 1.00 85.69 103 LYS A N 1
ATOM 823 C CA . LYS A 1 103 ? 16.595 -12.609 11.006 1.00 85.69 103 LYS A CA 1
ATOM 824 C C . LYS A 1 103 ? 15.456 -11.593 11.106 1.00 85.69 103 LYS A C 1
ATOM 826 O O . LYS A 1 103 ? 14.338 -11.982 11.421 1.00 85.69 103 LYS A O 1
ATOM 831 N N . LEU A 1 104 ? 15.705 -10.333 10.742 1.00 85.62 104 LEU A N 1
ATOM 832 C CA . LEU A 1 104 ? 14.674 -9.295 10.714 1.00 85.62 104 LEU A CA 1
ATOM 833 C C . LEU A 1 104 ? 13.507 -9.681 9.797 1.00 85.62 104 LEU A C 1
ATOM 835 O O . LEU A 1 104 ? 12.349 -9.508 10.161 1.00 85.62 104 LEU A O 1
ATOM 839 N N . MET A 1 105 ? 13.803 -10.235 8.620 1.00 86.44 105 MET A N 1
ATOM 840 C CA . MET A 1 105 ? 12.784 -10.680 7.671 1.00 86.44 105 MET A CA 1
ATOM 841 C C . MET A 1 105 ? 11.886 -11.785 8.248 1.00 86.44 105 MET A C 1
ATOM 843 O O . MET A 1 105 ? 10.684 -11.781 7.990 1.00 86.44 105 MET A O 1
ATOM 847 N N . LEU A 1 106 ? 12.450 -12.701 9.041 1.00 87.25 106 LEU A N 1
ATOM 848 C CA . LEU A 1 106 ? 11.698 -13.763 9.716 1.00 87.25 106 LEU A CA 1
ATOM 849 C C . LEU A 1 106 ? 10.872 -13.251 10.904 1.00 87.25 106 LEU A C 1
ATOM 851 O O . LEU A 1 106 ? 9.804 -13.796 11.167 1.00 87.25 106 LEU A O 1
ATOM 855 N N . ASP A 1 107 ? 11.328 -12.195 11.578 1.00 88.19 107 ASP A N 1
ATOM 856 C CA . ASP A 1 107 ? 10.652 -11.626 12.751 1.00 88.19 107 ASP A CA 1
ATOM 857 C C . ASP A 1 107 ? 9.511 -10.660 12.368 1.00 88.19 107 ASP A C 1
ATOM 859 O O . ASP A 1 107 ? 8.550 -10.490 13.120 1.00 88.19 107 ASP A O 1
ATOM 863 N N . ILE A 1 108 ? 9.569 -10.039 11.182 1.00 90.06 108 ILE A N 1
ATOM 864 C CA . ILE A 1 108 ? 8.547 -9.096 10.689 1.00 90.06 108 ILE A CA 1
ATOM 865 C C . ILE A 1 108 ? 7.122 -9.677 10.708 1.00 90.06 108 ILE A C 1
ATOM 867 O O . ILE A 1 108 ? 6.228 -8.981 11.193 1.00 90.06 108 ILE A O 1
ATOM 871 N N . PRO A 1 109 ? 6.861 -10.911 10.236 1.00 90.69 109 PRO A N 1
ATOM 872 C CA . PRO A 1 109 ? 5.557 -11.549 10.383 1.00 90.69 109 PRO A CA 1
ATOM 873 C C . PRO A 1 109 ? 5.031 -11.550 11.824 1.00 90.69 109 PRO A C 1
ATOM 875 O O . PRO A 1 109 ? 3.908 -11.118 12.074 1.00 90.69 109 PRO A O 1
ATOM 878 N N . GLU A 1 110 ? 5.834 -11.965 12.802 1.00 89.25 110 GLU A N 1
ATOM 879 C CA . GLU A 1 110 ? 5.406 -11.991 14.208 1.00 89.25 110 GLU A CA 1
ATOM 880 C C . GLU A 1 110 ? 5.082 -10.586 14.725 1.00 89.25 110 GLU A C 1
ATOM 882 O O . GLU A 1 110 ? 4.086 -10.375 15.417 1.00 89.25 110 GLU A O 1
ATOM 887 N N . LEU A 1 111 ? 5.879 -9.595 14.327 1.00 87.94 111 LEU A N 1
ATOM 888 C CA . LEU A 1 111 ? 5.632 -8.199 14.673 1.00 87.94 111 LEU A CA 1
ATOM 889 C C . LEU A 1 111 ? 4.336 -7.671 14.062 1.00 87.94 111 LEU A C 1
ATOM 891 O O . LEU A 1 111 ? 3.597 -6.957 14.737 1.00 87.94 111 LEU A O 1
ATOM 895 N N . ILE A 1 112 ? 4.032 -8.028 12.814 1.00 90.81 112 ILE A N 1
ATOM 896 C CA . ILE A 1 112 ? 2.778 -7.641 12.164 1.00 90.81 112 ILE A CA 1
ATOM 897 C C . ILE A 1 112 ? 1.589 -8.239 12.923 1.00 90.81 112 ILE A C 1
ATOM 899 O O . ILE A 1 112 ? 0.643 -7.506 13.202 1.00 90.81 112 ILE A O 1
ATOM 903 N N . TRP A 1 113 ? 1.639 -9.516 13.320 1.00 91.50 113 TRP A N 1
ATOM 904 C CA . TRP A 1 113 ? 0.584 -10.114 14.152 1.00 91.50 113 TRP A CA 1
ATOM 905 C C . TRP A 1 113 ? 0.427 -9.387 15.489 1.00 91.50 113 TRP A C 1
ATOM 907 O O . TRP A 1 113 ? -0.680 -8.974 15.826 1.00 91.50 113 TRP A O 1
ATOM 917 N N . ASN A 1 114 ? 1.531 -9.122 16.192 1.00 90.75 114 ASN A N 1
ATOM 918 C CA . ASN A 1 114 ? 1.500 -8.400 17.465 1.00 90.75 114 ASN A CA 1
ATOM 919 C C . ASN A 1 114 ? 0.878 -7.001 17.323 1.00 90.75 114 ASN A C 1
ATOM 921 O O . ASN A 1 114 ? 0.059 -6.591 18.144 1.00 90.75 114 ASN A O 1
ATOM 925 N N . TYR A 1 115 ? 1.231 -6.253 16.273 1.00 89.38 115 TYR A N 1
ATOM 926 C CA . TYR A 1 115 ? 0.642 -4.935 16.028 1.00 89.38 115 TYR A CA 1
ATOM 927 C C . TYR A 1 115 ? -0.835 -5.009 15.629 1.00 89.38 115 TYR A C 1
ATOM 929 O O . TYR A 1 115 ? -1.606 -4.133 16.031 1.00 89.38 115 TYR A O 1
ATOM 937 N N . MET A 1 116 ? -1.249 -6.042 14.891 1.00 89.25 116 MET A N 1
ATOM 938 C CA . MET A 1 116 ? -2.661 -6.276 14.585 1.00 89.25 116 MET A CA 1
ATOM 939 C C . MET A 1 116 ? -3.471 -6.594 15.847 1.00 89.25 116 MET A C 1
ATOM 941 O O . MET A 1 116 ? -4.558 -6.038 16.015 1.00 89.25 116 MET A O 1
ATOM 945 N N . ASP A 1 117 ? -2.930 -7.404 16.759 1.00 89.31 117 ASP A N 1
ATOM 946 C CA . ASP A 1 117 ? -3.579 -7.744 18.031 1.00 89.31 117 ASP A CA 1
ATOM 947 C C . ASP A 1 117 ? -3.727 -6.519 18.945 1.00 89.31 117 ASP A C 1
ATOM 949 O O . ASP A 1 117 ? -4.760 -6.335 19.591 1.00 89.31 117 ASP A O 1
ATOM 953 N N . LEU A 1 118 ? -2.740 -5.615 18.930 1.00 87.31 118 LEU A N 1
ATOM 954 C CA . LEU A 1 118 ? -2.802 -4.323 19.623 1.00 87.31 118 LEU A CA 1
ATOM 955 C C . LEU A 1 118 ? -3.753 -3.309 18.955 1.00 87.31 118 LEU A C 1
ATOM 957 O O . LEU A 1 118 ? -3.996 -2.240 19.513 1.00 87.31 118 LEU A O 1
ATOM 961 N N . GLY A 1 119 ? -4.292 -3.605 17.767 1.00 82.56 119 GLY A N 1
ATOM 962 C CA . GLY A 1 119 ? -5.154 -2.697 17.001 1.00 82.56 119 GLY A CA 1
ATOM 963 C C . GLY A 1 119 ? -4.413 -1.553 16.297 1.00 82.56 119 GLY A C 1
ATOM 964 O O . GLY A 1 119 ? -5.057 -0.617 15.820 1.00 82.56 119 GLY A O 1
ATOM 965 N N . LEU A 1 120 ? -3.081 -1.632 16.216 1.00 87.88 120 LEU A N 1
ATOM 966 C CA . LEU A 1 120 ? -2.200 -0.668 15.552 1.00 87.88 120 LEU A CA 1
ATOM 967 C C . LEU A 1 120 ? -1.932 -1.112 14.104 1.00 87.88 120 LEU A C 1
ATOM 969 O O . LEU A 1 120 ? -0.852 -1.597 13.740 1.00 87.88 120 LEU A O 1
ATOM 973 N N . HIS A 1 121 ? -2.935 -0.949 13.252 1.00 88.69 121 HIS A N 1
ATOM 974 C CA . HIS A 1 121 ? -2.888 -1.353 11.851 1.00 88.69 121 HIS A CA 1
ATOM 975 C C . HIS A 1 121 ? -1.861 -0.555 11.035 1.00 88.69 121 HIS A C 1
ATOM 977 O O . HIS A 1 121 ? -1.212 -1.126 10.160 1.00 88.69 121 HIS A O 1
ATOM 983 N N . THR A 1 122 ? -1.625 0.728 11.337 1.00 86.12 122 THR A N 1
ATOM 984 C CA . THR A 1 122 ? -0.617 1.502 10.586 1.00 86.12 122 THR A CA 1
ATOM 985 C C . THR A 1 122 ? 0.800 1.023 10.886 1.00 86.12 122 THR A C 1
ATOM 987 O O . THR A 1 122 ? 1.652 0.970 10.002 1.00 86.12 122 THR A O 1
ATOM 990 N N . SER A 1 123 ? 1.077 0.627 12.130 1.00 86.19 123 SER A N 1
ATOM 991 C CA . SER A 1 123 ? 2.350 -0.012 12.496 1.00 86.19 123 SER A CA 1
ATOM 992 C C . SER A 1 123 ? 2.544 -1.336 11.763 1.00 86.19 123 SER A C 1
ATOM 994 O O . SER A 1 123 ? 3.630 -1.598 11.252 1.00 86.19 123 SER A O 1
ATOM 996 N N . SER A 1 124 ? 1.470 -2.115 11.634 1.00 89.38 124 SER A N 1
ATOM 997 C CA . SER A 1 124 ? 1.459 -3.365 10.869 1.00 89.38 124 SER A CA 1
ATOM 998 C C . SER A 1 124 ? 1.805 -3.123 9.392 1.00 89.38 124 SER A C 1
ATOM 1000 O O . SER A 1 124 ? 2.702 -3.766 8.849 1.00 89.38 124 SER A O 1
ATOM 1002 N N . ALA A 1 125 ? 1.168 -2.130 8.760 1.00 88.25 125 ALA A N 1
ATOM 1003 C CA . ALA A 1 125 ? 1.459 -1.747 7.378 1.00 88.25 125 ALA A CA 1
ATOM 1004 C C . ALA A 1 125 ? 2.916 -1.279 7.197 1.00 88.25 125 ALA A C 1
ATOM 1006 O O . ALA A 1 125 ? 3.571 -1.657 6.228 1.00 88.25 125 ALA A O 1
ATOM 1007 N N . ARG A 1 126 ? 3.471 -0.517 8.151 1.00 84.94 126 ARG A N 1
ATOM 1008 C CA . ARG A 1 126 ? 4.884 -0.091 8.115 1.00 84.94 126 ARG A CA 1
ATOM 1009 C C . ARG A 1 126 ? 5.854 -1.270 8.111 1.00 84.94 126 ARG A C 1
ATOM 1011 O O . ARG A 1 126 ? 6.765 -1.298 7.286 1.00 84.94 126 ARG A O 1
ATOM 1018 N N . MET A 1 127 ? 5.644 -2.248 8.991 1.00 86.56 127 MET A N 1
ATOM 1019 C CA . MET A 1 127 ? 6.488 -3.449 9.050 1.00 86.56 127 MET A CA 1
ATOM 1020 C C . MET A 1 127 ? 6.398 -4.270 7.761 1.00 86.56 127 MET A C 1
ATOM 1022 O O . MET A 1 127 ? 7.405 -4.797 7.293 1.00 86.56 127 MET A O 1
ATOM 1026 N N . PHE A 1 128 ? 5.225 -4.303 7.128 1.00 89.31 128 PHE A N 1
ATOM 1027 C CA . PHE A 1 128 ? 5.060 -4.925 5.819 1.00 89.31 128 PHE A CA 1
ATOM 1028 C C . PHE A 1 128 ? 5.904 -4.242 4.725 1.00 89.31 128 PHE A C 1
ATOM 1030 O O . PHE A 1 128 ? 6.628 -4.919 3.992 1.00 89.31 128 PHE A O 1
ATOM 1037 N N . PHE A 1 129 ? 5.890 -2.906 4.644 1.00 86.50 129 PHE A N 1
ATOM 1038 C CA . PHE A 1 129 ? 6.729 -2.172 3.685 1.00 86.50 129 PHE A CA 1
ATOM 1039 C C . PHE A 1 129 ? 8.226 -2.335 3.947 1.00 86.50 129 PHE A C 1
ATOM 1041 O O . PHE A 1 129 ? 9.001 -2.459 2.997 1.00 86.50 129 PHE A O 1
ATOM 1048 N N . LEU A 1 130 ? 8.629 -2.393 5.217 1.00 84.81 130 LEU A N 1
ATOM 1049 C CA . LEU A 1 130 ? 10.002 -2.720 5.587 1.00 84.81 130 LEU A CA 1
ATOM 1050 C C . LEU A 1 130 ? 10.387 -4.124 5.099 1.00 84.81 130 LEU A C 1
ATOM 1052 O O . LEU A 1 130 ? 11.447 -4.294 4.501 1.00 84.81 130 LEU A O 1
ATOM 1056 N N . GLY A 1 131 ? 9.516 -5.118 5.290 1.00 86.88 131 GLY A N 1
ATOM 1057 C CA . GLY A 1 131 ? 9.736 -6.478 4.797 1.00 86.88 131 GLY A CA 1
ATOM 1058 C C . GLY A 1 131 ? 9.842 -6.543 3.272 1.00 86.88 131 GLY A C 1
ATOM 1059 O O . GLY A 1 131 ? 10.724 -7.218 2.744 1.00 86.88 131 GLY A O 1
ATOM 1060 N N . ARG A 1 132 ? 9.021 -5.767 2.551 1.00 86.50 132 ARG A N 1
ATOM 1061 C CA . ARG A 1 132 ? 9.120 -5.604 1.089 1.00 86.50 132 ARG A CA 1
ATOM 1062 C C . ARG A 1 132 ? 10.465 -5.010 0.672 1.00 86.50 132 ARG A C 1
ATOM 1064 O O . ARG A 1 132 ? 11.085 -5.512 -0.263 1.00 86.50 132 ARG A O 1
ATOM 1071 N N . HIS A 1 133 ? 10.935 -3.982 1.376 1.00 83.81 133 HIS A N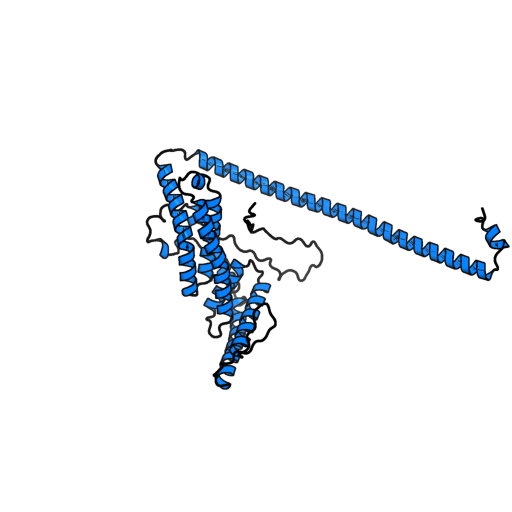 1
ATOM 1072 C CA . HIS A 1 133 ? 12.240 -3.376 1.120 1.00 83.81 133 HIS A CA 1
ATOM 1073 C C . HIS A 1 133 ? 13.394 -4.355 1.382 1.00 83.81 133 HIS A C 1
ATOM 1075 O O . HIS A 1 133 ? 14.277 -4.504 0.539 1.00 83.81 133 HIS A O 1
ATOM 1081 N N . LEU A 1 134 ? 13.361 -5.070 2.509 1.00 84.12 134 LEU A N 1
ATOM 1082 C CA . LEU A 1 134 ? 14.357 -6.086 2.852 1.00 84.12 134 LEU A CA 1
ATOM 1083 C C . LEU A 1 134 ? 14.395 -7.220 1.830 1.00 84.12 134 LEU A C 1
ATOM 1085 O O . LEU A 1 134 ? 15.476 -7.597 1.392 1.00 84.12 134 LEU A O 1
ATOM 1089 N N . ASN A 1 135 ? 13.236 -7.717 1.395 1.00 84.62 135 ASN A N 1
ATOM 1090 C CA . ASN A 1 135 ? 13.163 -8.758 0.375 1.00 84.62 135 ASN A CA 1
ATOM 1091 C C . ASN A 1 135 ? 13.777 -8.296 -0.959 1.00 84.62 135 ASN A C 1
ATOM 1093 O O . ASN A 1 135 ? 14.585 -9.007 -1.556 1.00 84.62 135 ASN A O 1
ATOM 1097 N N . ALA A 1 136 ? 13.458 -7.076 -1.406 1.00 82.62 136 ALA A N 1
ATOM 1098 C CA . ALA A 1 136 ? 14.041 -6.502 -2.620 1.00 82.62 136 ALA A CA 1
ATOM 1099 C C . ALA A 1 136 ? 15.572 -6.365 -2.521 1.00 82.62 136 ALA A C 1
ATOM 1101 O O . ALA A 1 136 ? 16.283 -6.610 -3.492 1.00 82.62 136 ALA A O 1
ATOM 1102 N N . ARG A 1 137 ? 16.096 -6.025 -1.338 1.00 78.81 137 ARG A N 1
ATOM 1103 C CA . ARG A 1 137 ? 17.545 -5.953 -1.102 1.00 78.81 137 ARG A CA 1
ATOM 1104 C C . ARG A 1 137 ? 18.210 -7.324 -1.056 1.00 78.81 137 ARG A C 1
ATOM 1106 O O . ARG A 1 137 ? 19.231 -7.525 -1.707 1.00 78.81 137 ARG A O 1
ATOM 1113 N N . LEU A 1 138 ? 17.649 -8.258 -0.293 1.00 79.06 138 LEU A N 1
ATOM 1114 C CA . LEU A 1 138 ? 18.215 -9.594 -0.107 1.00 79.06 138 LEU A CA 1
ATOM 1115 C C . LEU A 1 138 ? 18.184 -10.417 -1.402 1.00 79.06 138 LEU A C 1
ATOM 1117 O O . LEU A 1 138 ? 19.130 -11.153 -1.664 1.00 79.06 138 LEU A O 1
ATOM 1121 N N . SER A 1 139 ? 17.148 -10.249 -2.232 1.00 76.88 139 SER A N 1
ATOM 1122 C CA . SER A 1 139 ? 17.056 -10.886 -3.557 1.00 76.88 139 SER A CA 1
ATOM 1123 C C . SER A 1 139 ? 18.052 -10.324 -4.577 1.00 76.88 139 SER A C 1
ATOM 1125 O O . SER A 1 139 ? 18.507 -11.063 -5.447 1.00 76.88 139 SER A O 1
ATOM 1127 N N . LEU A 1 140 ? 18.424 -9.044 -4.464 1.00 70.06 140 LEU A N 1
ATOM 1128 C CA . LEU A 1 140 ? 19.427 -8.407 -5.326 1.00 70.06 140 LEU A CA 1
ATOM 1129 C C . LEU A 1 140 ? 20.872 -8.668 -4.859 1.00 70.06 140 LEU A C 1
ATOM 1131 O O . LEU A 1 140 ? 21.815 -8.502 -5.635 1.00 70.06 140 LEU A O 1
ATOM 1135 N N . SER A 1 141 ? 21.066 -9.066 -3.599 1.00 70.19 141 SER A N 1
ATOM 1136 C CA . SER A 1 141 ? 22.396 -9.303 -3.041 1.00 70.19 141 SER A CA 1
ATOM 1137 C C . SER A 1 141 ? 23.058 -10.519 -3.695 1.00 70.19 141 SER A C 1
ATOM 1139 O O . SER A 1 141 ? 22.589 -11.645 -3.578 1.00 70.19 141 SER A O 1
ATOM 1141 N N . ARG A 1 142 ? 24.191 -10.303 -4.372 1.00 56.84 142 ARG A N 1
ATOM 1142 C CA . ARG A 1 142 ? 24.957 -11.346 -5.085 1.00 56.84 142 ARG A CA 1
ATOM 1143 C C . ARG A 1 142 ? 25.498 -12.440 -4.150 1.00 56.84 142 ARG A C 1
ATOM 1145 O O . ARG A 1 142 ? 25.815 -13.538 -4.593 1.00 56.84 142 ARG A O 1
ATOM 1152 N N . GLU A 1 143 ? 25.604 -12.149 -2.859 1.00 53.88 143 GLU A N 1
ATOM 1153 C CA . GLU A 1 143 ? 26.293 -12.987 -1.875 1.00 53.88 143 GLU A CA 1
ATOM 1154 C C . GLU A 1 143 ? 25.396 -14.016 -1.176 1.00 53.88 143 GLU A C 1
ATOM 1156 O O . GLU A 1 143 ? 25.910 -15.007 -0.658 1.00 53.88 143 GLU A O 1
ATOM 1161 N N . THR A 1 144 ? 24.067 -13.860 -1.226 1.00 55.44 144 THR A N 1
ATOM 1162 C CA . THR A 1 144 ? 23.119 -14.918 -0.811 1.00 55.44 144 THR A CA 1
ATOM 1163 C C . THR A 1 144 ? 23.191 -16.143 -1.725 1.00 55.44 144 THR A C 1
ATOM 1165 O O . THR A 1 144 ? 22.762 -17.226 -1.337 1.00 55.44 144 THR A O 1
ATOM 1168 N N . GLN A 1 145 ? 23.779 -15.993 -2.919 1.00 51.09 145 GLN A N 1
ATOM 1169 C CA . GLN A 1 145 ? 24.050 -17.085 -3.858 1.00 51.09 145 GLN A CA 1
ATOM 1170 C C . GLN A 1 145 ? 25.377 -17.813 -3.596 1.00 51.09 145 GLN A C 1
ATOM 1172 O O . GLN A 1 145 ? 25.623 -18.860 -4.187 1.00 51.09 145 GLN A O 1
ATOM 1177 N N . LEU A 1 146 ? 26.241 -17.268 -2.731 1.00 48.28 146 LEU A N 1
ATOM 1178 C CA . LEU A 1 146 ? 27.568 -17.823 -2.430 1.00 48.28 146 LEU A CA 1
ATOM 1179 C C . LEU A 1 146 ? 27.606 -18.602 -1.105 1.00 48.28 146 LEU A C 1
ATOM 1181 O O . LEU A 1 146 ? 28.611 -19.240 -0.790 1.00 48.28 146 LEU A O 1
ATOM 1185 N N . SER A 1 147 ? 26.534 -18.563 -0.308 1.00 52.50 147 SER A N 1
ATOM 1186 C CA . SER A 1 147 ? 26.413 -19.371 0.905 1.00 52.50 147 SER A CA 1
ATOM 1187 C C . SER A 1 147 ? 25.943 -20.792 0.588 1.00 52.50 147 SER A C 1
ATOM 1189 O O . SER A 1 147 ? 25.010 -20.982 -0.177 1.00 52.50 147 SER A O 1
ATOM 1191 N N . HIS A 1 148 ? 26.519 -21.791 1.265 1.00 51.59 148 HIS A N 1
ATOM 1192 C CA . HIS A 1 148 ? 26.165 -23.225 1.182 1.00 51.59 148 HIS A CA 1
ATOM 1193 C C . HIS A 1 148 ? 24.718 -23.551 1.650 1.00 51.59 148 HIS A C 1
ATOM 1195 O O . HIS A 1 148 ? 24.305 -24.708 1.691 1.00 51.59 148 HIS A O 1
ATOM 1201 N N . VAL A 1 149 ? 23.953 -22.535 2.053 1.00 58.62 149 VAL A N 1
ATOM 1202 C CA . VAL A 1 149 ? 22.545 -22.620 2.444 1.00 58.62 149 VAL A CA 1
ATOM 1203 C C . VAL A 1 149 ? 21.754 -21.832 1.411 1.00 58.62 149 VAL A C 1
ATOM 1205 O O . VAL A 1 149 ? 22.085 -20.670 1.170 1.00 58.62 149 VAL A O 1
ATOM 1208 N N . ASP A 1 150 ? 20.708 -22.440 0.848 1.00 66.81 150 ASP A N 1
ATOM 1209 C CA . ASP A 1 150 ? 19.785 -21.822 -0.112 1.00 66.81 150 ASP A CA 1
ATOM 1210 C C . ASP A 1 150 ? 18.944 -20.718 0.560 1.00 66.81 150 ASP A C 1
ATOM 1212 O O . ASP A 1 150 ? 17.729 -20.836 0.740 1.00 66.81 150 ASP A O 1
ATOM 1216 N N . ALA A 1 151 ? 19.588 -19.620 0.962 1.00 70.50 151 ALA A N 1
ATOM 1217 C CA . ALA A 1 151 ? 18.957 -18.476 1.614 1.00 70.50 151 ALA A CA 1
ATOM 1218 C C . ALA A 1 151 ? 17.801 -17.918 0.770 1.00 70.50 151 ALA A C 1
ATOM 1220 O O . ALA A 1 151 ? 16.798 -17.468 1.315 1.00 70.50 151 ALA A O 1
ATOM 1221 N N . ASN A 1 152 ? 17.889 -18.044 -0.556 1.00 74.06 152 ASN A N 1
ATOM 1222 C CA . ASN A 1 152 ? 16.846 -17.638 -1.496 1.00 74.06 152 ASN A CA 1
ATOM 1223 C C . ASN A 1 152 ? 15.523 -18.394 -1.295 1.00 74.06 152 ASN A C 1
ATOM 1225 O O . ASN A 1 152 ? 14.459 -17.791 -1.409 1.00 74.06 152 ASN A O 1
ATOM 1229 N N . VAL A 1 153 ? 15.563 -19.685 -0.948 1.00 79.94 153 VAL A N 1
ATOM 1230 C CA . VAL A 1 153 ? 14.346 -20.475 -0.681 1.00 79.94 153 VAL A CA 1
ATOM 1231 C C . VAL A 1 153 ? 13.679 -19.999 0.608 1.00 79.94 153 VAL A C 1
ATOM 1233 O O . VAL A 1 153 ? 12.457 -19.860 0.670 1.00 79.94 153 VAL A O 1
ATOM 1236 N N . LEU A 1 154 ? 14.483 -19.697 1.629 1.00 81.56 154 LEU A N 1
ATOM 1237 C CA . LEU A 1 154 ? 13.993 -19.167 2.899 1.00 81.56 154 LEU A CA 1
ATOM 1238 C C . LEU A 1 154 ? 13.392 -17.765 2.733 1.00 81.56 154 LEU A C 1
ATOM 1240 O O . LEU A 1 154 ? 12.308 -17.507 3.251 1.00 81.56 154 LEU A O 1
ATOM 1244 N N . ILE A 1 155 ? 14.060 -16.893 1.973 1.00 82.88 155 ILE A N 1
ATOM 1245 C CA . ILE A 1 155 ? 13.591 -15.544 1.633 1.00 82.88 155 ILE A CA 1
ATOM 1246 C C . ILE A 1 155 ? 12.272 -15.625 0.856 1.00 82.88 155 ILE A C 1
ATOM 1248 O O . ILE A 1 155 ? 11.310 -14.960 1.232 1.00 82.88 155 ILE A O 1
ATOM 1252 N N . SER A 1 156 ? 12.185 -16.485 -0.166 1.00 84.94 156 SER A N 1
ATOM 1253 C CA . SER A 1 156 ? 10.948 -16.686 -0.935 1.00 84.94 156 SER A CA 1
ATOM 1254 C C . SER A 1 156 ? 9.799 -17.138 -0.035 1.00 84.94 156 SER A C 1
ATOM 1256 O O . SER A 1 156 ? 8.725 -16.547 -0.065 1.00 84.94 156 SER A O 1
ATOM 1258 N N . ARG A 1 157 ? 10.035 -18.127 0.835 1.00 86.38 157 ARG A N 1
ATOM 1259 C CA . ARG A 1 157 ? 9.013 -18.626 1.764 1.00 86.38 157 ARG A CA 1
ATOM 1260 C C . ARG A 1 157 ? 8.578 -17.568 2.781 1.00 86.38 157 ARG A C 1
ATOM 1262 O O . ARG A 1 157 ? 7.394 -17.471 3.104 1.00 86.38 157 ARG A O 1
ATOM 1269 N N . ALA A 1 158 ? 9.522 -16.793 3.312 1.00 85.50 158 ALA A N 1
ATOM 1270 C CA . ALA A 1 158 ? 9.228 -15.708 4.243 1.00 85.50 158 ALA A CA 1
ATOM 1271 C C . ALA A 1 158 ? 8.437 -14.582 3.554 1.00 85.50 158 ALA A C 1
ATOM 1273 O O . ALA A 1 158 ? 7.501 -14.036 4.140 1.00 85.50 158 ALA A O 1
ATOM 1274 N N . TRP A 1 159 ? 8.750 -14.290 2.290 1.00 88.56 159 TRP A N 1
ATOM 1275 C CA . TRP A 1 159 ? 7.988 -13.355 1.470 1.00 88.56 159 TRP A CA 1
ATOM 1276 C C . TRP A 1 159 ? 6.561 -13.843 1.204 1.00 88.56 159 TRP A C 1
ATOM 1278 O O . TRP A 1 159 ? 5.624 -13.071 1.388 1.00 88.56 159 TRP A O 1
ATOM 1288 N N . ASP A 1 160 ? 6.366 -15.119 0.862 1.00 88.44 160 ASP A N 1
ATOM 1289 C CA . ASP A 1 160 ? 5.030 -15.689 0.636 1.00 88.44 160 ASP A CA 1
ATOM 1290 C C . ASP A 1 160 ? 4.140 -15.566 1.882 1.00 88.44 160 ASP A C 1
ATOM 1292 O O . ASP A 1 160 ? 2.969 -15.183 1.793 1.00 88.44 160 ASP A O 1
ATOM 1296 N N . SER A 1 161 ? 4.713 -15.816 3.067 1.00 88.50 161 SER A N 1
ATOM 1297 C CA . SER A 1 161 ? 4.028 -15.569 4.340 1.00 88.50 161 SER A CA 1
ATOM 1298 C C . SER A 1 161 ? 3.640 -14.097 4.481 1.00 88.50 161 SER A C 1
ATOM 1300 O O . SER A 1 161 ? 2.506 -13.789 4.840 1.00 88.50 161 SER A O 1
ATOM 1302 N N . LEU A 1 162 ? 4.555 -13.177 4.170 1.00 88.75 162 LEU A N 1
ATOM 1303 C CA . LEU A 1 162 ? 4.327 -11.739 4.288 1.00 88.75 162 LEU A CA 1
ATOM 1304 C C . LEU A 1 162 ? 3.236 -11.231 3.326 1.00 88.75 162 LEU A C 1
ATOM 1306 O O . LEU A 1 162 ? 2.416 -10.400 3.715 1.00 88.75 162 LEU A O 1
ATOM 1310 N N . VAL A 1 163 ? 3.169 -11.768 2.104 1.00 88.62 163 VAL A N 1
ATOM 1311 C CA . VAL A 1 163 ? 2.111 -11.458 1.123 1.00 88.62 163 VAL A CA 1
ATOM 1312 C C . VAL A 1 163 ? 0.737 -11.885 1.639 1.00 88.62 163 VAL A C 1
ATOM 1314 O O . VAL A 1 163 ? -0.236 -11.145 1.503 1.00 88.62 163 VAL A O 1
ATOM 1317 N N . HIS A 1 164 ? 0.630 -13.049 2.286 1.00 89.62 164 HIS A N 1
ATOM 1318 C CA . HIS A 1 164 ? -0.634 -13.452 2.904 1.00 89.62 164 HIS A CA 1
ATOM 1319 C C . HIS A 1 164 ? -1.053 -12.499 4.037 1.00 89.62 164 HIS A C 1
ATOM 1321 O O . HIS A 1 164 ? -2.239 -12.207 4.214 1.00 89.62 164 HIS A O 1
ATOM 1327 N N . MET A 1 165 ? -0.079 -11.963 4.775 1.00 87.56 165 MET A N 1
ATOM 1328 C CA . MET A 1 165 ? -0.337 -11.018 5.859 1.00 87.56 165 MET A CA 1
ATOM 1329 C C . MET A 1 165 ? -0.822 -9.656 5.366 1.00 87.56 165 MET A C 1
ATOM 1331 O O . MET A 1 165 ? -1.643 -9.053 6.045 1.00 87.56 165 MET A O 1
ATOM 1335 N N . GLU A 1 166 ? -0.420 -9.199 4.178 1.00 89.50 166 GLU A N 1
ATOM 1336 C CA . GLU A 1 166 ? -0.986 -7.994 3.544 1.00 89.50 166 GLU A CA 1
ATOM 1337 C C . GLU A 1 166 ? -2.516 -8.093 3.440 1.00 89.50 166 GLU A C 1
ATOM 1339 O O . GLU A 1 166 ? -3.251 -7.224 3.919 1.00 89.50 166 GLU A O 1
ATOM 1344 N N . ALA A 1 167 ? -3.008 -9.213 2.902 1.00 89.88 167 ALA A N 1
ATOM 1345 C CA . ALA A 1 167 ? -4.438 -9.482 2.796 1.00 89.88 167 ALA A CA 1
ATOM 1346 C C . ALA A 1 167 ? -5.112 -9.607 4.177 1.00 89.88 167 ALA A C 1
ATOM 1348 O O . ALA A 1 167 ? -6.244 -9.144 4.362 1.00 89.88 167 ALA A O 1
ATOM 1349 N N . ALA A 1 168 ? -4.420 -10.192 5.161 1.00 90.50 168 ALA A N 1
ATOM 1350 C CA . ALA A 1 168 ? -4.912 -10.292 6.533 1.00 90.50 168 ALA A CA 1
ATOM 1351 C C . ALA A 1 168 ? -5.058 -8.911 7.200 1.00 90.50 168 ALA A C 1
ATOM 1353 O O . ALA A 1 168 ? -6.110 -8.639 7.783 1.00 90.50 168 ALA A O 1
ATOM 1354 N N . VAL A 1 169 ? -4.070 -8.019 7.049 1.00 90.50 169 VAL A N 1
ATOM 1355 C CA . VAL A 1 169 ? -4.105 -6.639 7.566 1.00 90.50 169 VAL A CA 1
ATOM 1356 C C . VAL A 1 169 ? -5.249 -5.860 6.916 1.00 90.50 169 VAL A C 1
ATOM 1358 O O . VAL A 1 169 ? -6.031 -5.221 7.622 1.00 90.50 169 VAL A O 1
ATOM 1361 N N . ILE A 1 170 ? -5.422 -5.964 5.594 1.00 90.81 170 ILE A N 1
ATOM 1362 C CA . ILE A 1 170 ? -6.540 -5.326 4.877 1.00 90.81 170 ILE A CA 1
ATOM 1363 C C . ILE A 1 170 ? -7.887 -5.838 5.407 1.00 90.81 170 ILE A C 1
ATOM 1365 O O . ILE A 1 170 ? -8.798 -5.049 5.681 1.00 90.81 170 ILE A O 1
ATOM 1369 N N . SER A 1 171 ? -8.028 -7.154 5.602 1.00 90.25 171 SER A N 1
ATOM 1370 C CA . SER A 1 171 ? -9.248 -7.733 6.171 1.00 90.25 171 SER A CA 1
ATOM 1371 C C . SER A 1 171 ? -9.496 -7.271 7.608 1.00 90.25 171 SER A C 1
ATOM 1373 O O . SER A 1 171 ? -10.642 -6.972 7.950 1.00 90.25 171 SER A O 1
ATOM 1375 N N . ALA A 1 172 ? -8.460 -7.192 8.444 1.00 87.81 172 ALA A N 1
ATOM 1376 C CA . ALA A 1 172 ? -8.552 -6.705 9.817 1.00 87.81 172 ALA A CA 1
ATOM 1377 C C . ALA A 1 172 ? -9.014 -5.240 9.869 1.00 87.81 172 ALA A C 1
ATOM 1379 O O . ALA A 1 172 ? -9.958 -4.923 10.597 1.00 87.81 172 ALA A O 1
ATOM 1380 N N . CYS A 1 173 ? -8.450 -4.379 9.016 1.00 89.19 173 CYS A N 1
ATOM 1381 C CA . CYS A 1 173 ? -8.876 -2.985 8.892 1.00 89.19 173 CYS A CA 1
ATOM 1382 C C . CYS A 1 173 ? -10.349 -2.887 8.469 1.00 89.19 173 CYS A C 1
ATOM 1384 O O . CYS A 1 173 ? -11.132 -2.183 9.106 1.00 89.19 173 CYS A O 1
ATOM 1386 N N . ARG A 1 174 ? -10.771 -3.650 7.450 1.00 89.06 174 ARG A N 1
ATOM 1387 C CA . ARG A 1 174 ? -12.177 -3.686 7.003 1.00 89.06 174 ARG A CA 1
ATOM 1388 C C . ARG A 1 174 ? -13.125 -4.190 8.093 1.00 89.06 174 ARG A C 1
ATOM 1390 O O . ARG A 1 174 ? -14.194 -3.615 8.291 1.00 89.06 174 ARG A O 1
ATOM 1397 N N . LYS A 1 175 ? -12.732 -5.216 8.855 1.00 87.69 175 LYS A N 1
ATOM 1398 C CA . LYS A 1 175 ? -13.499 -5.701 10.018 1.00 87.69 175 LYS A CA 1
ATOM 1399 C C . LYS A 1 175 ? -13.639 -4.618 11.089 1.00 87.69 175 LYS A C 1
ATOM 1401 O O . LYS A 1 175 ? -14.726 -4.464 11.641 1.00 87.69 175 LYS A O 1
ATOM 1406 N N . ARG A 1 176 ? -12.581 -3.840 11.346 1.00 85.88 176 ARG A N 1
ATOM 1407 C CA . ARG A 1 176 ? -12.613 -2.710 12.286 1.00 85.88 176 ARG A CA 1
ATOM 1408 C C . ARG A 1 176 ? -13.549 -1.598 11.805 1.00 85.88 176 ARG A C 1
ATOM 1410 O O . ARG A 1 176 ? -14.322 -1.089 12.607 1.00 85.88 176 ARG A O 1
ATOM 1417 N N . LEU A 1 177 ? -13.568 -1.284 10.507 1.00 84.88 177 LEU A N 1
ATOM 1418 C CA . LEU A 1 177 ? -14.510 -0.314 9.925 1.00 84.88 177 LEU A CA 1
ATOM 1419 C C . LEU A 1 177 ? -15.981 -0.730 10.076 1.00 84.88 177 LEU A C 1
ATOM 1421 O O . LEU A 1 177 ? -16.858 0.125 10.191 1.00 84.88 177 LEU A O 1
ATOM 1425 N N . CYS A 1 178 ? -16.254 -2.035 10.105 1.00 84.25 178 CYS A N 1
ATOM 1426 C CA . CYS A 1 178 ? -17.597 -2.572 10.317 1.00 84.25 178 CYS A CA 1
ATOM 1427 C C . CYS A 1 178 ? -18.036 -2.539 11.793 1.00 84.25 178 CYS A C 1
ATOM 1429 O O . CYS A 1 178 ? -19.218 -2.736 12.079 1.00 84.25 178 CYS A O 1
ATOM 1431 N N . ALA A 1 179 ? -17.115 -2.329 12.740 1.00 81.44 179 ALA A N 1
ATOM 1432 C CA . ALA A 1 179 ? -17.403 -2.432 14.164 1.00 81.44 179 ALA A CA 1
ATOM 1433 C C . ALA A 1 179 ? -18.168 -1.195 14.696 1.00 81.44 179 ALA A C 1
ATOM 1435 O O . ALA A 1 179 ? -17.816 -0.057 14.381 1.00 81.44 179 ALA A O 1
ATOM 1436 N N . PRO A 1 180 ? -19.195 -1.385 15.548 1.00 67.62 180 PRO A N 1
ATOM 1437 C CA . PRO A 1 180 ? -20.057 -0.296 16.021 1.00 67.62 180 PRO A CA 1
ATOM 1438 C C . PRO A 1 180 ? -19.488 0.554 17.168 1.00 67.62 180 PRO A C 1
ATOM 1440 O O . PRO A 1 180 ? -20.082 1.569 17.517 1.00 67.62 180 PRO A O 1
ATOM 1443 N N . LEU A 1 181 ? -18.385 0.136 17.794 1.00 66.44 181 LEU A N 1
ATOM 1444 C CA . LEU A 1 181 ? -17.844 0.720 19.035 1.00 66.44 181 LEU A CA 1
ATOM 1445 C C . LEU A 1 181 ? -16.374 1.164 18.890 1.00 66.44 181 LEU A C 1
ATOM 1447 O O . LEU A 1 181 ? -15.602 1.062 19.836 1.00 66.44 181 LEU A O 1
ATOM 1451 N N . SER A 1 182 ? -15.961 1.632 17.710 1.00 73.56 182 SER A N 1
ATOM 1452 C CA . SER A 1 182 ? -14.560 2.012 17.471 1.00 73.56 182 SER A CA 1
ATOM 1453 C C . SER A 1 182 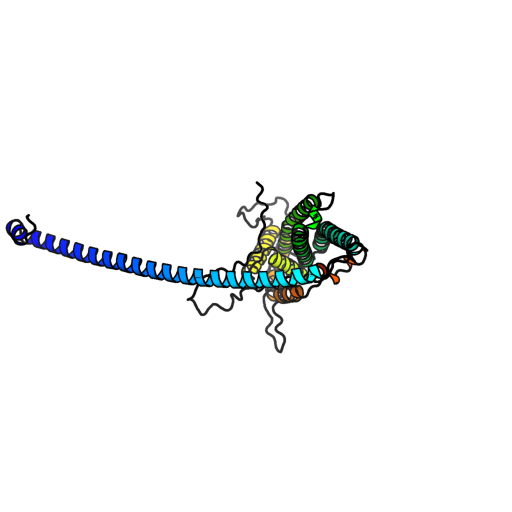? -14.210 3.429 17.918 1.00 73.56 182 SER A C 1
ATOM 1455 O O . SER A 1 182 ? -14.931 4.378 17.624 1.00 73.56 182 SER A O 1
ATOM 1457 N N . THR A 1 183 ? -13.038 3.569 18.539 1.00 83.25 183 THR A N 1
ATOM 1458 C CA . THR A 1 183 ? -12.401 4.854 18.849 1.00 83.25 183 THR A CA 1
ATOM 1459 C C . THR A 1 183 ? -12.037 5.604 17.560 1.00 83.25 183 THR A C 1
ATOM 1461 O O . THR A 1 183 ? -11.558 4.998 16.597 1.00 83.25 183 THR A O 1
ATOM 1464 N N . LYS A 1 184 ? -12.187 6.938 17.549 1.00 82.75 184 LYS A N 1
ATOM 1465 C CA . LYS A 1 184 ? -11.817 7.805 16.408 1.00 82.75 184 LYS A CA 1
ATOM 1466 C C . LYS A 1 184 ? -10.374 7.590 15.920 1.00 82.75 184 LYS A C 1
ATOM 1468 O O . LYS A 1 184 ? -10.107 7.618 14.723 1.00 82.75 184 LYS A O 1
ATOM 1473 N N . GLU A 1 185 ? -9.450 7.333 16.846 1.00 83.12 185 GLU A N 1
ATOM 1474 C CA . GLU A 1 185 ? -8.022 7.159 16.561 1.00 83.12 185 GLU A CA 1
ATOM 1475 C C . GLU A 1 185 ? -7.699 5.802 15.935 1.00 83.12 185 GLU A C 1
ATOM 1477 O O . GLU A 1 185 ? -6.942 5.750 14.970 1.00 83.12 185 GLU A O 1
ATOM 1482 N N . GLU A 1 186 ? -8.300 4.720 16.432 1.00 82.75 186 GLU A N 1
ATOM 1483 C CA . GLU A 1 186 ? -8.149 3.370 15.865 1.00 82.75 186 GLU A CA 1
ATOM 1484 C C . GLU A 1 186 ? -8.708 3.292 14.445 1.00 82.75 186 GLU A C 1
ATOM 1486 O O . GLU A 1 186 ? -8.190 2.576 13.586 1.00 82.75 186 GLU A O 1
ATOM 1491 N N . LEU A 1 187 ? -9.785 4.033 14.189 1.00 85.38 187 LEU A N 1
ATOM 1492 C CA . LEU A 1 187 ? -10.394 4.074 12.875 1.00 85.38 187 LEU A CA 1
ATOM 1493 C C . LEU A 1 187 ? -9.563 4.893 11.888 1.00 85.38 187 LEU A C 1
ATOM 1495 O O . LEU A 1 187 ? -9.374 4.458 10.755 1.00 85.38 187 LEU A O 1
ATOM 1499 N N . CYS A 1 188 ? -9.015 6.026 12.335 1.00 85.62 188 CYS A N 1
ATOM 1500 C CA . CYS A 1 188 ? -8.019 6.779 11.576 1.00 85.62 188 CYS A CA 1
ATOM 1501 C C . CYS A 1 188 ? -6.806 5.900 11.244 1.00 85.62 188 CYS A C 1
ATOM 1503 O O . CYS A 1 188 ? -6.342 5.886 10.106 1.00 85.62 188 CYS A O 1
ATOM 1505 N N . ASP A 1 189 ? -6.341 5.103 12.208 1.00 86.56 189 ASP A N 1
ATOM 1506 C CA . ASP A 1 189 ? -5.242 4.160 12.014 1.00 86.56 189 ASP A CA 1
ATOM 1507 C C . ASP A 1 189 ? -5.572 3.093 10.959 1.00 86.56 189 ASP A C 1
ATOM 1509 O O . ASP A 1 189 ? -4.810 2.865 10.026 1.00 86.56 189 ASP A O 1
ATOM 1513 N N . SER A 1 190 ? -6.761 2.498 11.049 1.00 88.19 190 SER A N 1
ATOM 1514 C CA . SER A 1 190 ? -7.225 1.472 10.106 1.00 88.19 190 SER A CA 1
ATOM 1515 C C . SER A 1 190 ? -7.394 2.022 8.685 1.00 88.19 190 SER A C 1
ATOM 1517 O O . SER A 1 190 ? -7.019 1.363 7.717 1.00 88.19 190 SER A O 1
ATOM 1519 N N . LEU A 1 191 ? -7.938 3.236 8.543 1.00 87.38 191 LEU A N 1
ATOM 1520 C CA . LEU A 1 191 ? -8.066 3.903 7.244 1.00 87.38 191 LEU A CA 1
ATOM 1521 C C . LEU A 1 191 ? -6.710 4.283 6.665 1.00 87.38 191 LEU A C 1
ATOM 1523 O O . LEU A 1 191 ? -6.499 4.121 5.467 1.00 87.38 191 LEU A O 1
ATOM 1527 N N . THR A 1 192 ? -5.784 4.748 7.504 1.00 84.56 192 THR A N 1
ATOM 1528 C CA . THR A 1 192 ? -4.446 5.095 7.027 1.00 84.56 192 THR A CA 1
ATOM 1529 C C . THR A 1 192 ? -3.692 3.848 6.569 1.00 84.56 192 THR A C 1
ATOM 1531 O O . THR A 1 192 ? -3.071 3.865 5.511 1.00 84.56 192 THR A O 1
ATOM 1534 N N . ALA A 1 193 ? -3.811 2.734 7.293 1.00 87.31 193 ALA A N 1
ATOM 1535 C CA . ALA A 1 193 ? -3.254 1.455 6.867 1.00 87.31 193 ALA A CA 1
ATOM 1536 C C . ALA A 1 193 ? -3.855 0.962 5.536 1.00 87.31 193 ALA A C 1
ATOM 1538 O O . ALA A 1 193 ? -3.113 0.531 4.656 1.00 87.31 193 ALA A O 1
ATOM 1539 N N . LEU A 1 194 ? -5.179 1.063 5.354 1.00 87.75 194 LEU A N 1
ATOM 1540 C CA . LEU A 1 194 ? -5.851 0.691 4.098 1.00 87.75 194 LEU A CA 1
ATOM 1541 C C . LEU A 1 194 ? -5.411 1.545 2.918 1.00 87.75 194 LEU A C 1
ATOM 1543 O O . LEU A 1 194 ? -5.211 1.022 1.823 1.00 87.75 194 LEU A O 1
ATOM 1547 N N . LEU A 1 195 ? -5.272 2.844 3.155 1.00 86.62 195 LEU A N 1
ATOM 1548 C CA . LEU A 1 195 ? -4.774 3.786 2.176 1.00 86.62 195 LEU A CA 1
ATOM 1549 C C . LEU A 1 195 ? -3.354 3.413 1.730 1.00 86.62 195 LEU A C 1
ATOM 1551 O O . LEU A 1 195 ? -3.084 3.390 0.535 1.00 86.62 195 LEU A O 1
ATOM 1555 N N . MET A 1 196 ? -2.470 3.105 2.683 1.00 80.25 196 MET A N 1
ATOM 1556 C CA . MET A 1 196 ? -1.081 2.760 2.385 1.00 80.25 196 MET A CA 1
ATOM 1557 C C . MET A 1 196 ? -0.965 1.442 1.621 1.00 80.25 196 MET A C 1
ATOM 1559 O O . MET A 1 196 ? -0.170 1.353 0.701 1.00 80.25 196 MET A O 1
ATOM 1563 N N . LEU A 1 197 ? -1.718 0.407 2.004 1.00 84.50 197 LEU A N 1
ATOM 1564 C CA . LEU A 1 197 ? -1.581 -0.920 1.393 1.00 84.50 197 LEU A CA 1
ATOM 1565 C C . LEU A 1 197 ? -2.186 -1.009 -0.014 1.00 84.50 197 LEU A C 1
ATOM 1567 O O . LEU A 1 197 ? -1.706 -1.792 -0.827 1.00 84.50 197 LEU A O 1
ATOM 1571 N N . ASN A 1 198 ? -3.234 -0.232 -0.301 1.00 82.56 198 ASN A N 1
ATOM 1572 C CA . ASN A 1 198 ? -3.958 -0.305 -1.573 1.00 82.56 198 ASN A CA 1
ATOM 1573 C C . ASN A 1 198 ? -3.633 0.840 -2.551 1.00 82.56 198 ASN A C 1
ATOM 1575 O O . ASN A 1 198 ? -4.226 0.870 -3.626 1.00 82.56 198 ASN A O 1
ATOM 1579 N N . ASP A 1 199 ? -2.742 1.774 -2.194 1.00 77.56 199 ASP A N 1
ATOM 1580 C CA . ASP A 1 199 ? -2.376 2.945 -3.011 1.00 77.56 199 ASP A CA 1
ATOM 1581 C C . ASP A 1 199 ? -3.607 3.719 -3.550 1.00 77.56 199 ASP A C 1
ATOM 1583 O O . ASP A 1 199 ? -3.687 4.068 -4.729 1.00 77.56 199 ASP A O 1
ATOM 1587 N N . LEU A 1 200 ? -4.613 3.954 -2.695 1.00 76.62 200 LEU A N 1
ATOM 1588 C CA . LEU A 1 200 ? -5.906 4.532 -3.103 1.00 76.62 200 LEU A CA 1
ATOM 1589 C C . LEU A 1 200 ? -5.900 6.071 -3.054 1.00 76.62 200 LEU A C 1
ATOM 1591 O O . LEU A 1 200 ? -5.361 6.639 -2.109 1.00 76.62 200 LEU A O 1
ATOM 1595 N N . PRO A 1 201 ? -6.571 6.786 -3.977 1.00 77.94 201 PRO A N 1
ATOM 1596 C CA . PRO A 1 201 ? -6.855 8.210 -3.808 1.00 77.94 201 PRO A CA 1
ATOM 1597 C C . PRO A 1 201 ? -7.847 8.448 -2.656 1.00 77.94 201 PRO A C 1
ATOM 1599 O O . PRO A 1 201 ? -8.651 7.579 -2.309 1.00 77.94 201 PRO A O 1
ATOM 1602 N N . LEU A 1 202 ? -7.846 9.660 -2.088 1.00 79.62 202 LEU A N 1
ATOM 1603 C CA . LEU A 1 202 ? -8.662 10.011 -0.914 1.00 79.62 202 LEU A CA 1
ATOM 1604 C C . LEU A 1 202 ? -10.166 9.742 -1.111 1.00 79.62 202 LEU A C 1
ATOM 1606 O O . LEU A 1 202 ? -10.845 9.312 -0.179 1.00 79.62 202 LEU A O 1
ATOM 1610 N N . LEU A 1 203 ? -10.676 9.954 -2.327 1.00 79.44 203 LEU A N 1
ATOM 1611 C CA . LEU A 1 203 ? -12.077 9.703 -2.671 1.00 79.44 203 LEU A CA 1
ATOM 1612 C C . LEU A 1 203 ? -12.444 8.215 -2.558 1.00 79.44 203 LEU A C 1
ATOM 1614 O O . LEU A 1 203 ? -13.488 7.880 -2.004 1.00 79.44 203 LEU A O 1
ATOM 1618 N N . GLN A 1 204 ? -11.559 7.317 -2.997 1.00 83.12 204 GLN A N 1
ATOM 1619 C CA . GLN A 1 204 ? -11.766 5.870 -2.865 1.00 83.12 204 GLN A CA 1
ATOM 1620 C C . GLN A 1 204 ? -11.644 5.411 -1.404 1.00 83.12 204 GLN A C 1
ATOM 1622 O O . GLN A 1 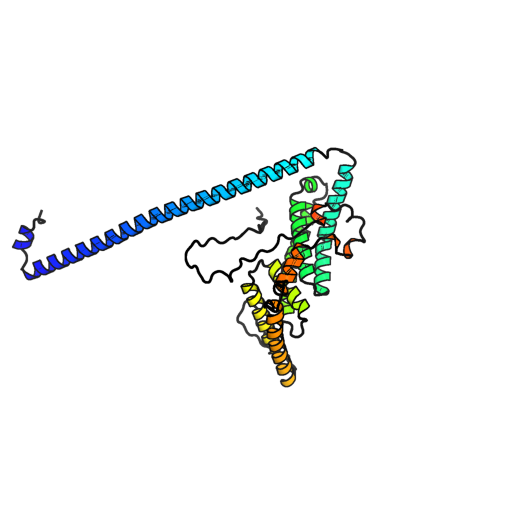204 ? -12.354 4.505 -0.974 1.00 83.12 204 GLN A O 1
ATOM 1627 N N . VAL A 1 205 ? -10.805 6.070 -0.596 1.00 83.12 205 VAL A N 1
ATOM 1628 C CA . VAL A 1 205 ? -10.729 5.810 0.854 1.00 83.12 205 VAL A CA 1
ATOM 1629 C C . VAL A 1 205 ? -12.033 6.194 1.558 1.00 83.12 205 VAL A C 1
ATOM 1631 O O . VAL A 1 205 ? -12.495 5.472 2.445 1.00 83.12 205 VAL A O 1
ATOM 1634 N N . LEU A 1 206 ? -12.650 7.310 1.160 1.00 85.25 206 LEU A N 1
ATOM 1635 C CA . LEU A 1 206 ? -13.960 7.719 1.666 1.00 85.25 206 LEU A CA 1
ATOM 1636 C C . LEU A 1 206 ? -15.050 6.705 1.285 1.00 85.25 206 LEU A C 1
ATOM 1638 O O . LEU A 1 206 ? -15.895 6.364 2.116 1.00 85.25 206 LEU A O 1
ATOM 1642 N N . GLU A 1 207 ? -15.011 6.186 0.059 1.00 86.94 207 GLU A N 1
ATOM 1643 C CA . GLU A 1 207 ? -15.925 5.135 -0.390 1.00 86.94 207 GLU A CA 1
ATOM 1644 C C . GLU A 1 207 ? -15.760 3.845 0.430 1.00 86.94 207 GLU A C 1
ATOM 1646 O O . GLU A 1 207 ? -16.747 3.309 0.937 1.00 86.94 207 GLU A O 1
ATOM 1651 N N . GLU A 1 208 ? -14.526 3.385 0.660 1.00 85.56 208 GLU A N 1
ATOM 1652 C CA . GLU A 1 208 ? -14.234 2.225 1.519 1.00 85.56 208 GLU A CA 1
ATOM 1653 C C . GLU A 1 208 ? -14.693 2.448 2.971 1.00 85.56 208 GLU A C 1
ATOM 1655 O O . GLU A 1 208 ? -15.220 1.527 3.605 1.00 85.56 208 GLU A O 1
ATOM 1660 N N . PHE A 1 209 ? -14.572 3.672 3.499 1.00 87.81 209 PHE A N 1
ATOM 1661 C CA . PHE A 1 209 ? -15.100 4.025 4.820 1.00 87.81 209 PHE A CA 1
ATOM 1662 C C . PHE A 1 209 ? -16.624 3.864 4.883 1.00 87.81 209 PHE A C 1
ATOM 1664 O O . PHE A 1 209 ? -17.139 3.171 5.769 1.00 87.81 209 PHE A O 1
ATOM 1671 N N . PHE A 1 210 ? -17.357 4.464 3.940 1.00 88.25 210 PHE A N 1
ATOM 1672 C CA . PHE A 1 210 ? -18.814 4.349 3.899 1.00 88.25 210 PHE A CA 1
ATOM 1673 C C . PHE A 1 210 ? -19.271 2.917 3.641 1.00 88.25 210 PHE A C 1
ATOM 1675 O O . PHE A 1 210 ? -20.224 2.461 4.277 1.00 88.25 210 PHE A O 1
ATOM 1682 N N . ASN A 1 211 ? -18.579 2.181 2.771 1.00 88.94 211 ASN A N 1
ATOM 1683 C CA . ASN A 1 211 ? -18.887 0.786 2.491 1.00 88.94 211 ASN A CA 1
ATOM 1684 C C . ASN A 1 211 ? -18.689 -0.087 3.741 1.00 88.94 211 ASN A C 1
ATOM 1686 O O . ASN A 1 211 ? -19.585 -0.842 4.116 1.00 88.94 211 ASN A O 1
ATOM 1690 N N . GLY A 1 212 ? -17.581 0.088 4.469 1.00 85.88 212 GLY A N 1
ATOM 1691 C CA . GLY A 1 212 ? -17.348 -0.598 5.742 1.00 85.88 212 GLY A CA 1
ATOM 1692 C C . GLY A 1 212 ? -18.431 -0.294 6.781 1.00 85.88 212 GLY A C 1
ATOM 1693 O O . GLY A 1 212 ? -18.976 -1.199 7.418 1.00 85.88 212 GLY A O 1
ATOM 1694 N N . ARG A 1 213 ? -18.835 0.975 6.904 1.00 86.69 213 ARG A N 1
ATOM 1695 C CA . ARG A 1 213 ? -19.908 1.382 7.823 1.00 86.69 213 ARG A CA 1
ATOM 1696 C C . ARG A 1 213 ? -21.281 0.855 7.414 1.00 86.69 213 ARG A C 1
ATOM 1698 O O . ARG A 1 213 ? -22.045 0.464 8.300 1.00 86.69 213 ARG A O 1
ATOM 1705 N N . LYS A 1 214 ? -21.570 0.792 6.113 1.00 86.38 214 LYS A N 1
ATOM 1706 C CA . LYS A 1 214 ? -22.775 0.184 5.531 1.00 86.38 214 LYS A CA 1
ATOM 1707 C C . LYS A 1 214 ? -22.832 -1.317 5.823 1.00 86.38 214 LYS A C 1
ATOM 1709 O O . LYS A 1 214 ? -23.859 -1.798 6.296 1.00 86.38 214 LYS A O 1
ATOM 1714 N N . VAL A 1 215 ? -21.729 -2.044 5.638 1.00 84.56 215 VAL A N 1
ATOM 1715 C CA . VAL A 1 215 ? -21.620 -3.467 6.011 1.00 84.56 215 VAL A CA 1
ATOM 1716 C C . VAL A 1 215 ? -21.835 -3.658 7.517 1.00 84.56 215 VAL A C 1
ATOM 1718 O O . VAL A 1 215 ? -22.596 -4.537 7.917 1.00 84.56 215 VAL A O 1
ATOM 1721 N N . GLY A 1 216 ? -21.253 -2.795 8.356 1.00 82.81 216 GLY A N 1
ATOM 1722 C CA . GLY A 1 216 ? -21.493 -2.789 9.804 1.00 82.81 216 GLY A CA 1
ATOM 1723 C C . GLY A 1 216 ? -22.968 -2.598 10.175 1.00 82.81 216 GLY A C 1
ATOM 1724 O O . GLY A 1 216 ? -23.496 -3.335 11.008 1.00 82.81 216 GLY A O 1
ATOM 1725 N N . LEU A 1 217 ? -23.664 -1.666 9.512 1.00 83.31 217 LEU A N 1
ATOM 1726 C CA . LEU A 1 217 ? -25.105 -1.464 9.688 1.00 83.31 217 LEU A CA 1
ATOM 1727 C C . LEU A 1 217 ? -25.897 -2.714 9.319 1.00 83.31 217 LEU A C 1
ATOM 1729 O O . LEU A 1 217 ? -26.729 -3.154 10.106 1.00 83.31 217 LEU A O 1
ATOM 1733 N N . TYR A 1 218 ? -25.624 -3.325 8.167 1.00 81.75 218 TYR A N 1
ATOM 1734 C CA . TYR A 1 218 ? -26.318 -4.552 7.783 1.00 81.75 218 TYR A CA 1
ATOM 1735 C C . TYR A 1 218 ? -26.105 -5.667 8.813 1.00 81.75 218 TYR A C 1
ATOM 1737 O O . TYR A 1 218 ? -27.087 -6.263 9.265 1.00 81.75 218 TYR A O 1
ATOM 1745 N N . CYS A 1 219 ? -24.868 -5.862 9.280 1.00 75.88 219 CYS A N 1
ATOM 1746 C CA . CYS A 1 219 ? -24.550 -6.825 10.335 1.00 75.88 219 CYS A CA 1
ATOM 1747 C C . CYS A 1 219 ? -25.344 -6.561 11.629 1.00 75.88 219 CYS A C 1
ATOM 1749 O O . CYS A 1 219 ? -25.862 -7.500 12.233 1.00 75.88 219 CYS A O 1
ATOM 1751 N N . LEU A 1 220 ? -25.495 -5.296 12.038 1.00 76.06 220 LEU A N 1
ATOM 1752 C CA . LEU A 1 220 ? -26.313 -4.902 13.195 1.00 76.06 220 LEU A CA 1
ATOM 1753 C C . LEU A 1 220 ? -27.814 -5.127 12.982 1.00 76.06 220 LEU A C 1
ATOM 1755 O O . LEU A 1 220 ? -28.536 -5.389 13.943 1.00 76.06 220 LEU A O 1
ATOM 1759 N N . LEU A 1 221 ? -28.292 -5.017 11.742 1.00 74.88 221 LEU A N 1
ATOM 1760 C CA . LEU A 1 221 ? -29.674 -5.303 11.352 1.00 74.88 221 LEU A CA 1
ATOM 1761 C C . LEU A 1 221 ? -29.938 -6.809 11.133 1.00 74.88 221 LEU A C 1
ATOM 1763 O O . LEU A 1 221 ? -31.065 -7.181 10.809 1.00 74.88 221 LEU A O 1
ATOM 1767 N N . GLY A 1 222 ? -28.938 -7.679 11.324 1.00 64.81 222 GLY A N 1
ATOM 1768 C CA . GLY A 1 222 ? -29.063 -9.131 11.139 1.00 64.81 222 GLY A CA 1
ATOM 1769 C C . GLY A 1 222 ? -29.028 -9.593 9.675 1.00 64.81 222 GLY A C 1
ATOM 1770 O O . GLY A 1 222 ? -29.405 -10.728 9.383 1.00 64.81 222 GLY A O 1
ATOM 1771 N N . ARG A 1 223 ? -28.580 -8.729 8.756 1.00 58.00 223 ARG A N 1
ATOM 1772 C CA . ARG A 1 223 ? -28.432 -9.002 7.318 1.00 58.00 223 ARG A CA 1
ATOM 1773 C C . ARG A 1 223 ? -26.941 -9.022 6.971 1.00 58.00 223 ARG A C 1
ATOM 1775 O O . ARG A 1 223 ? -26.246 -8.057 7.255 1.00 58.00 223 ARG A O 1
ATOM 1782 N N . HIS A 1 224 ? -26.405 -10.090 6.387 1.00 49.69 224 HIS A N 1
ATOM 1783 C CA . HIS A 1 224 ? -25.023 -10.048 5.892 1.00 49.69 224 HIS A CA 1
ATOM 1784 C C . HIS A 1 224 ? -24.995 -9.423 4.492 1.00 49.69 224 HIS A C 1
ATOM 1786 O O . HIS A 1 224 ? -25.720 -9.871 3.611 1.00 49.69 224 HIS A O 1
ATOM 1792 N N . CYS A 1 225 ? -24.135 -8.423 4.285 1.00 45.16 225 CYS A N 1
ATOM 1793 C CA . CYS A 1 225 ? -23.714 -7.980 2.955 1.00 45.16 225 CYS A CA 1
ATOM 1794 C C . CYS A 1 225 ? -22.200 -8.184 2.864 1.00 45.16 225 CYS A C 1
ATOM 1796 O O . CYS A 1 225 ? -21.462 -7.634 3.686 1.00 45.16 225 CYS A O 1
ATOM 1798 N N . LEU A 1 226 ? -21.730 -8.991 1.909 1.00 48.06 226 LEU A N 1
ATOM 1799 C CA . LEU A 1 226 ? -20.308 -9.036 1.573 1.00 48.06 226 LEU A CA 1
ATOM 1800 C C . LEU A 1 226 ? -19.960 -7.871 0.629 1.00 48.06 226 LEU A C 1
ATOM 1802 O O . LEU A 1 226 ? -20.807 -7.477 -0.169 1.00 48.06 226 LEU A O 1
ATOM 1806 N N . PRO A 1 227 ? -18.715 -7.357 0.651 1.00 43.59 227 PRO A N 1
ATOM 1807 C CA . PRO A 1 227 ? -18.322 -6.169 -0.117 1.00 43.59 227 PRO A CA 1
ATOM 1808 C C . PRO A 1 227 ? -18.447 -6.292 -1.648 1.00 43.59 227 PRO A C 1
ATOM 1810 O O . PRO A 1 227 ? -18.328 -5.279 -2.329 1.00 43.59 227 PRO A O 1
ATOM 1813 N N . HIS A 1 228 ? -18.679 -7.494 -2.197 1.00 41.91 228 HIS A N 1
ATOM 1814 C CA . HIS A 1 228 ? -18.664 -7.763 -3.645 1.00 41.91 228 HIS A CA 1
ATOM 1815 C C . HIS A 1 228 ? -19.812 -8.649 -4.169 1.00 41.91 228 HIS A C 1
ATOM 1817 O O . HIS A 1 228 ? -19.797 -9.020 -5.337 1.00 41.91 228 HIS A O 1
ATOM 1823 N N . HIS A 1 229 ? -20.811 -8.991 -3.348 1.00 38.03 229 HIS A N 1
ATOM 1824 C CA . HIS A 1 229 ? -21.958 -9.793 -3.793 1.00 38.03 229 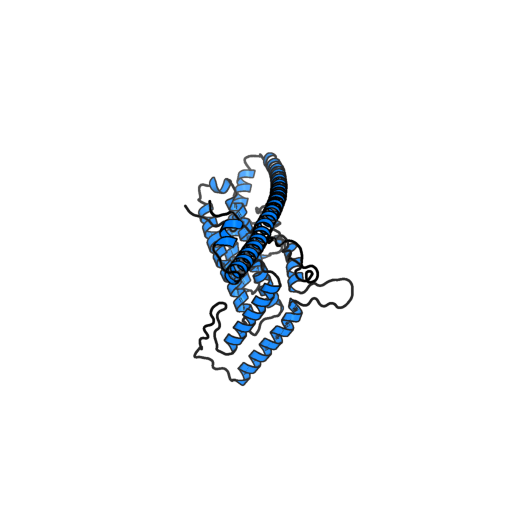HIS A CA 1
ATOM 1825 C C . HIS A 1 229 ? -23.245 -9.271 -3.138 1.00 38.03 229 HIS A C 1
ATOM 1827 O O . HIS A 1 229 ? -23.347 -9.239 -1.912 1.00 38.03 229 HIS A O 1
ATOM 1833 N N . GLU A 1 230 ? -24.230 -8.876 -3.950 1.00 39.69 230 GLU A N 1
ATOM 1834 C CA . GLU A 1 230 ? -25.562 -8.388 -3.540 1.00 39.69 230 GLU A CA 1
ATOM 1835 C C . GLU A 1 230 ? -26.473 -9.497 -2.973 1.00 39.69 230 GLU A C 1
ATOM 1837 O O . GLU A 1 230 ? -27.692 -9.468 -3.114 1.00 39.69 230 GLU A O 1
ATOM 1842 N N . THR A 1 231 ? -25.910 -10.520 -2.338 1.00 38.06 231 THR A N 1
ATOM 1843 C CA . THR A 1 231 ? -26.685 -11.610 -1.741 1.00 38.06 231 THR A CA 1
ATOM 1844 C C . THR A 1 231 ? -26.841 -11.366 -0.247 1.00 38.06 231 THR A C 1
ATOM 1846 O O . THR A 1 231 ? -25.896 -11.492 0.530 1.00 38.06 231 THR A O 1
ATOM 1849 N N . ILE A 1 232 ? -28.060 -10.971 0.124 1.00 44.56 232 ILE A N 1
ATOM 1850 C CA . ILE A 1 232 ? -28.502 -10.710 1.493 1.00 44.56 232 ILE A CA 1
ATOM 1851 C C . ILE A 1 232 ? -28.896 -12.047 2.125 1.00 44.56 232 ILE A C 1
ATOM 1853 O O . ILE A 1 232 ? -29.963 -12.577 1.826 1.00 44.56 232 ILE A O 1
ATOM 1857 N N . GLU A 1 233 ? -28.072 -12.576 3.026 1.00 42.09 233 GLU A N 1
ATOM 1858 C CA . GLU A 1 233 ? -28.422 -13.773 3.801 1.00 42.09 233 GLU A CA 1
ATOM 1859 C C . GLU A 1 233 ? -28.765 -13.420 5.258 1.00 42.09 233 GLU A C 1
ATOM 1861 O O . GLU A 1 233 ? -28.083 -12.619 5.913 1.00 42.09 233 GLU A O 1
ATOM 1866 N N . LEU A 1 234 ? -29.864 -14.004 5.757 1.00 43.47 234 LEU A N 1
ATOM 1867 C CA . LEU A 1 234 ? -30.347 -13.859 7.133 1.00 43.47 234 LEU A CA 1
ATOM 1868 C C . LEU A 1 234 ? -29.554 -14.777 8.072 1.00 43.47 234 LEU A C 1
ATOM 1870 O O . LEU A 1 234 ? -29.521 -15.991 7.877 1.00 43.47 234 LEU A O 1
ATOM 1874 N N . LYS A 1 235 ? -29.005 -14.228 9.162 1.00 41.97 235 LYS A N 1
ATOM 1875 C CA . LYS A 1 235 ? -28.520 -15.057 10.277 1.00 41.97 235 LYS A CA 1
ATOM 1876 C C . LYS A 1 235 ? -29.705 -15.449 11.180 1.00 41.97 235 LYS A C 1
ATOM 1878 O O . LYS A 1 235 ? -30.435 -14.548 11.592 1.00 41.97 235 LYS A O 1
ATOM 1883 N N . PRO A 1 236 ? -29.883 -16.728 11.575 1.00 42.09 236 PRO A N 1
ATOM 1884 C CA . PRO A 1 236 ? -31.073 -17.155 12.326 1.00 42.09 236 PRO A CA 1
ATOM 1885 C C . PRO A 1 236 ? -31.089 -16.755 13.813 1.00 42.09 236 PRO A C 1
ATOM 1887 O O . PRO A 1 236 ? -32.106 -16.928 14.473 1.00 42.09 236 PRO A O 1
ATOM 1890 N N . ASN A 1 237 ? -29.996 -16.217 14.367 1.00 48.84 237 ASN A N 1
ATOM 1891 C CA . ASN A 1 237 ? -29.817 -16.116 15.823 1.00 48.84 237 ASN A CA 1
ATOM 1892 C C . ASN A 1 237 ? -29.557 -14.676 16.302 1.00 48.84 237 ASN A C 1
ATOM 1894 O O . ASN A 1 237 ? -28.514 -14.402 16.894 1.00 48.84 237 ASN A O 1
ATOM 1898 N N . PHE A 1 238 ? -30.482 -13.742 16.053 1.00 53.25 238 PHE A N 1
ATOM 1899 C CA . PHE A 1 238 ? -30.375 -12.372 16.577 1.00 53.25 238 PHE A CA 1
ATOM 1900 C C . PHE A 1 238 ? -31.350 -12.146 17.742 1.00 53.25 238 PHE A C 1
ATOM 1902 O O . PHE A 1 238 ? -32.514 -11.811 17.549 1.00 53.25 238 PHE A O 1
ATOM 1909 N N . ILE A 1 239 ? -30.869 -12.337 18.974 1.00 55.16 239 ILE A N 1
ATOM 1910 C CA . ILE A 1 239 ? -31.639 -12.114 20.209 1.00 55.16 239 ILE A CA 1
ATOM 1911 C C . ILE A 1 239 ? -31.184 -10.784 20.826 1.00 55.16 239 ILE A C 1
ATOM 1913 O O . ILE A 1 239 ? -30.480 -10.747 21.832 1.00 55.16 239 ILE A O 1
ATOM 1917 N N . LEU A 1 240 ? -31.549 -9.660 20.209 1.00 59.88 240 LEU A N 1
ATOM 1918 C CA . LEU A 1 240 ? -31.431 -8.348 20.846 1.00 59.88 240 LEU A CA 1
ATOM 1919 C C . LEU A 1 240 ? -32.801 -7.672 20.818 1.00 59.88 240 LEU A C 1
ATOM 1921 O O . LEU A 1 240 ? -33.450 -7.624 19.779 1.00 59.88 240 LEU A O 1
ATOM 1925 N N . SER A 1 241 ? -33.252 -7.143 21.960 1.00 73.19 241 SER A N 1
ATOM 1926 C CA . SER A 1 241 ? -34.493 -6.361 22.018 1.00 73.19 241 SER A CA 1
ATOM 1927 C C . SER A 1 241 ? -34.435 -5.234 20.982 1.00 73.19 241 SER A C 1
ATOM 1929 O O . SER A 1 241 ? -33.449 -4.493 20.951 1.00 73.19 241 SER A O 1
ATOM 1931 N N . ALA A 1 242 ? -35.492 -5.075 20.178 1.00 76.12 242 ALA A N 1
ATOM 1932 C CA . ALA A 1 242 ? -35.567 -4.087 19.097 1.00 76.12 242 ALA A CA 1
ATOM 1933 C C . ALA A 1 242 ? -35.143 -2.672 19.545 1.00 76.12 242 ALA A C 1
ATOM 1935 O O . ALA A 1 242 ? -34.473 -1.952 18.809 1.00 76.12 242 ALA A O 1
ATOM 1936 N N . ARG A 1 243 ? -35.426 -2.298 20.802 1.00 78.75 243 ARG A N 1
ATOM 1937 C CA . ARG A 1 243 ? -34.993 -1.018 21.392 1.00 78.75 243 ARG A CA 1
ATOM 1938 C C . ARG A 1 243 ? -33.467 -0.876 21.489 1.00 78.75 243 ARG A C 1
ATOM 1940 O O . ARG A 1 243 ? -32.931 0.186 21.187 1.00 78.75 243 ARG A O 1
ATOM 1947 N N . LYS A 1 244 ? -32.754 -1.936 21.888 1.00 77.06 244 LYS A N 1
ATOM 1948 C CA . LYS A 1 244 ? -31.281 -1.940 21.971 1.00 77.06 244 LYS A CA 1
ATOM 1949 C C . LYS A 1 244 ? -30.650 -1.918 20.579 1.00 77.06 244 LYS A C 1
ATOM 1951 O O . LYS A 1 244 ? -29.658 -1.226 20.381 1.00 77.06 244 LYS A O 1
ATOM 1956 N N . GLN A 1 245 ? -31.253 -2.616 19.617 1.00 77.19 245 GLN A N 1
ATOM 1957 C CA . GLN A 1 245 ? -30.789 -2.640 18.230 1.00 77.19 245 GLN A CA 1
ATOM 1958 C C . GLN A 1 245 ? -30.900 -1.257 17.576 1.00 77.19 245 GLN A C 1
ATOM 1960 O O . GLN A 1 245 ? -29.914 -0.757 17.041 1.00 77.19 245 GLN A O 1
ATOM 1965 N N . ILE A 1 246 ? -32.050 -0.589 17.721 1.00 82.12 246 ILE A N 1
ATOM 1966 C CA . ILE A 1 246 ? -32.255 0.779 17.222 1.00 82.12 246 ILE A CA 1
ATOM 1967 C C . ILE A 1 246 ? -31.259 1.749 17.873 1.00 82.12 246 ILE A C 1
ATOM 1969 O O . ILE A 1 246 ? -30.641 2.547 17.175 1.00 82.12 246 ILE A O 1
ATOM 1973 N N . SER A 1 247 ? -31.027 1.643 19.188 1.00 82.50 247 SER A N 1
ATOM 1974 C CA . SER A 1 247 ? -30.040 2.486 19.880 1.00 82.50 247 SER A CA 1
ATOM 1975 C C . SER A 1 247 ? -28.618 2.320 19.329 1.00 82.50 247 SER A C 1
ATOM 1977 O O . SER A 1 247 ? -27.902 3.310 19.188 1.00 82.50 247 SER A O 1
ATOM 1979 N N . ILE A 1 248 ? -28.192 1.095 19.005 1.00 80.94 248 ILE A N 1
ATOM 1980 C CA . ILE A 1 248 ? -26.853 0.839 18.449 1.00 80.94 248 ILE A CA 1
ATOM 1981 C C . ILE A 1 248 ? -26.753 1.350 17.007 1.00 80.94 248 ILE A C 1
ATOM 1983 O O . ILE A 1 248 ? -25.738 1.941 16.652 1.00 80.94 248 ILE A O 1
ATOM 1987 N N . VAL A 1 249 ? -27.806 1.189 16.200 1.00 84.44 249 VAL A N 1
ATOM 1988 C CA . VAL A 1 249 ? -27.856 1.697 14.818 1.00 84.44 249 VAL A CA 1
ATOM 1989 C C . VAL A 1 249 ? -27.767 3.221 14.785 1.00 84.44 249 VAL A C 1
ATOM 1991 O O . VAL A 1 249 ? -26.929 3.766 14.072 1.00 84.44 249 VAL A O 1
ATOM 1994 N N . VAL A 1 250 ? -28.578 3.911 15.593 1.00 85.00 250 VAL A N 1
ATOM 1995 C CA . VAL A 1 250 ? -28.552 5.380 15.680 1.00 85.00 250 VAL A CA 1
ATOM 1996 C C . VAL A 1 250 ? -27.178 5.867 16.138 1.00 85.00 250 VAL A C 1
ATOM 1998 O O . VAL A 1 250 ? -26.630 6.796 15.551 1.00 85.00 250 VAL A O 1
ATOM 2001 N N . ARG A 1 251 ? -26.575 5.200 17.131 1.00 84.94 251 ARG A N 1
ATOM 2002 C CA . ARG A 1 251 ? -25.228 5.533 17.611 1.00 84.94 251 ARG A CA 1
ATOM 2003 C C . ARG A 1 251 ? -24.157 5.312 16.546 1.00 84.94 251 ARG A C 1
ATOM 2005 O O . ARG A 1 251 ? -23.259 6.134 16.421 1.00 84.94 251 ARG A O 1
ATOM 2012 N N . HIS A 1 252 ? -24.261 4.239 15.762 1.00 83.56 252 HIS A N 1
ATOM 2013 C CA . HIS A 1 252 ? -23.339 3.975 14.658 1.00 83.56 252 HIS A CA 1
ATOM 2014 C C . HIS A 1 252 ? -23.431 5.073 13.599 1.00 83.56 252 HIS A C 1
ATOM 2016 O O . HIS A 1 252 ? -22.396 5.608 13.223 1.00 83.56 252 HIS A O 1
ATOM 2022 N N . ILE A 1 253 ? -24.639 5.482 13.191 1.00 84.94 253 ILE A N 1
ATOM 2023 C CA . ILE A 1 253 ? -24.842 6.574 12.220 1.00 84.94 253 ILE A CA 1
ATOM 2024 C C . ILE A 1 253 ? -24.290 7.901 12.756 1.00 84.94 253 ILE A C 1
ATOM 2026 O O . ILE A 1 253 ? -23.525 8.563 12.057 1.00 84.94 253 ILE A O 1
ATOM 2030 N N . LEU A 1 254 ? -24.599 8.263 14.004 1.00 85.25 254 LEU A N 1
ATOM 2031 C CA . LEU A 1 254 ? -24.052 9.475 14.626 1.00 85.25 254 LEU A CA 1
ATOM 2032 C C . LEU A 1 254 ? -22.518 9.447 14.653 1.00 85.25 254 LEU A C 1
ATOM 2034 O O . LEU A 1 254 ? -21.882 10.399 14.212 1.00 85.25 254 LEU A O 1
ATOM 2038 N N . SER A 1 255 ? -21.926 8.308 15.029 1.00 84.00 255 SER A N 1
ATOM 2039 C CA . SER A 1 255 ? -20.470 8.141 15.026 1.00 84.00 255 SER A CA 1
ATOM 2040 C C . SER A 1 255 ? -19.870 8.281 13.622 1.00 84.00 255 SER A C 1
ATOM 2042 O O . SER A 1 255 ? -18.797 8.852 13.467 1.00 84.00 255 SER A O 1
ATOM 2044 N N . THR A 1 256 ? -20.563 7.824 12.567 1.00 84.38 256 THR A N 1
ATOM 2045 C CA . THR A 1 256 ? -20.064 7.996 11.194 1.00 84.38 256 THR A CA 1
ATOM 2046 C C . THR A 1 256 ? -19.986 9.457 10.777 1.00 84.38 256 THR A C 1
ATOM 2048 O O . THR A 1 256 ? -19.035 9.823 10.092 1.00 84.38 256 THR A O 1
ATOM 2051 N N . LEU A 1 257 ? -20.938 10.285 11.218 1.00 83.06 257 LEU A N 1
ATOM 2052 C CA . LEU A 1 257 ? -20.960 11.714 10.912 1.00 83.06 257 LEU A CA 1
ATOM 2053 C C . LEU A 1 257 ? -19.870 12.464 11.687 1.00 83.06 257 LEU A C 1
ATOM 2055 O O . LEU A 1 257 ? -19.110 13.215 11.085 1.00 83.06 257 LEU A O 1
ATOM 2059 N N . GLU A 1 258 ? -19.726 12.186 12.986 1.00 82.12 258 GLU A N 1
ATOM 2060 C CA . GLU A 1 258 ? -18.678 12.782 13.829 1.00 82.12 258 GLU A CA 1
ATOM 2061 C C . GLU A 1 258 ? -17.263 12.417 13.346 1.00 82.12 258 GLU A C 1
ATOM 2063 O O . GLU A 1 258 ? -16.355 13.249 13.331 1.00 82.12 258 GLU A O 1
ATOM 2068 N N . TYR A 1 259 ? -17.048 11.168 12.923 1.00 81.31 259 TYR A N 1
ATOM 2069 C CA . TYR A 1 259 ? -15.737 10.748 12.427 1.00 81.31 259 TYR A CA 1
ATOM 2070 C C . TYR A 1 259 ? -15.426 11.300 11.042 1.00 81.31 259 TYR A C 1
ATOM 2072 O O . TYR A 1 259 ? -14.256 11.524 10.754 1.00 81.31 259 TYR A O 1
ATOM 2080 N N . LEU A 1 260 ? -16.429 11.552 10.198 1.00 79.69 260 LEU A N 1
ATOM 2081 C CA . LEU A 1 260 ? -16.200 12.172 8.894 1.00 79.69 260 LEU A CA 1
ATOM 2082 C C . LEU A 1 260 ? -15.616 13.580 9.054 1.00 79.69 260 LEU A C 1
ATOM 2084 O O . LEU A 1 260 ? -14.651 13.920 8.367 1.00 79.69 260 LEU A O 1
ATOM 2088 N N . GLU A 1 261 ? -16.134 14.347 10.017 1.00 76.00 261 GLU A N 1
ATOM 2089 C CA . GLU A 1 261 ? -15.582 15.650 10.393 1.00 76.00 261 GLU A CA 1
ATOM 2090 C C . GLU A 1 261 ? -14.130 15.532 10.874 1.00 76.00 261 GLU A C 1
ATOM 2092 O O . GLU A 1 261 ? -13.248 16.216 10.367 1.00 76.00 261 GLU A O 1
ATOM 2097 N N . PHE A 1 262 ? -13.842 14.599 11.781 1.00 75.25 262 PHE A N 1
ATOM 2098 C CA . PHE A 1 262 ? -12.488 14.419 12.313 1.00 75.25 262 PHE A CA 1
ATOM 2099 C C . PHE A 1 262 ? -11.460 13.903 11.282 1.00 75.25 262 PHE A C 1
ATOM 2101 O O . PHE A 1 262 ? -10.282 14.265 11.336 1.00 75.25 262 PHE A O 1
ATOM 2108 N N . LEU A 1 263 ? -11.869 13.019 10.369 1.00 72.44 263 LEU A N 1
ATOM 2109 C CA . LEU A 1 263 ? -10.963 12.315 9.453 1.00 72.44 263 LEU A CA 1
ATOM 2110 C C . LEU A 1 263 ? -10.646 13.118 8.192 1.00 72.44 263 LEU A C 1
ATOM 2112 O O . LEU A 1 263 ? -9.492 13.119 7.757 1.00 72.44 263 LEU A O 1
ATOM 2116 N N . PHE A 1 264 ? -11.658 13.770 7.609 1.00 70.56 264 PHE A N 1
ATOM 2117 C CA . PHE A 1 264 ? -11.571 14.363 6.272 1.00 70.56 264 PHE A CA 1
ATOM 2118 C C . PHE A 1 264 ? -11.631 15.894 6.275 1.00 70.56 264 PHE A C 1
ATOM 2120 O O . PHE A 1 264 ? -10.972 16.517 5.441 1.00 70.56 264 PHE A O 1
ATOM 2127 N N . LEU A 1 265 ? -12.371 16.523 7.195 1.00 62.97 265 LEU A N 1
ATOM 2128 C CA . LEU A 1 265 ? -12.446 17.984 7.246 1.00 62.97 265 LEU A CA 1
ATOM 2129 C C . LEU A 1 265 ? -11.192 18.567 7.910 1.00 62.97 265 LEU A C 1
ATOM 2131 O O . LEU A 1 265 ? -10.809 18.221 9.026 1.00 62.97 265 LEU A O 1
ATOM 2135 N N . SER A 1 266 ? -10.539 19.486 7.200 1.00 52.75 266 SER A N 1
ATOM 2136 C CA . SER A 1 266 ? -9.502 20.338 7.780 1.00 52.75 266 SER A CA 1
ATOM 2137 C C . SER A 1 266 ? -10.215 21.510 8.450 1.00 52.75 266 SER A C 1
ATOM 2139 O O . SER A 1 266 ? -10.830 22.319 7.759 1.00 52.75 266 SER A O 1
ATOM 2141 N N . SER A 1 267 ? -10.190 21.591 9.781 1.00 42.78 267 SER A N 1
ATOM 2142 C CA . SER A 1 267 ? -10.793 22.715 10.505 1.00 42.78 267 SER A CA 1
ATOM 2143 C C . SER A 1 267 ? -10.072 24.012 10.130 1.00 42.78 267 SER A C 1
ATOM 2145 O O . SER A 1 267 ? -8.970 24.282 10.606 1.00 42.78 267 SER A O 1
ATOM 2147 N N . THR A 1 268 ? -10.693 24.834 9.284 1.00 39.97 268 THR A N 1
ATOM 2148 C CA . THR A 1 268 ? -10.262 26.208 9.015 1.00 39.97 268 THR A CA 1
ATOM 2149 C C . THR A 1 268 ? -10.712 27.096 10.170 1.00 39.97 268 THR A C 1
ATOM 2151 O O . THR A 1 268 ? -11.688 27.828 10.047 1.00 39.97 268 THR A O 1
ATOM 2154 N N . ASN A 1 269 ? -10.029 27.023 11.309 1.00 35.25 269 ASN A N 1
ATOM 2155 C CA . ASN A 1 269 ? -10.161 28.059 12.325 1.00 35.25 269 ASN A CA 1
ATOM 2156 C C . ASN A 1 269 ? -8.780 28.596 12.692 1.00 35.25 269 ASN A C 1
ATOM 2158 O O . ASN A 1 269 ? -7.979 27.925 13.329 1.00 35.25 269 ASN A O 1
ATOM 2162 N N . ASP A 1 270 ? -8.559 29.812 12.197 1.00 40.03 270 ASP A N 1
ATOM 2163 C CA . ASP A 1 270 ? -7.629 30.847 12.627 1.00 40.03 270 ASP A CA 1
ATOM 2164 C C . ASP A 1 270 ? -6.161 30.494 12.944 1.00 40.03 270 ASP A C 1
ATOM 2166 O O . ASP A 1 270 ? -5.811 29.921 13.969 1.00 40.03 270 ASP A O 1
ATOM 2170 N N . LYS A 1 271 ? -5.301 31.091 12.102 1.00 41.19 271 LYS A N 1
ATOM 2171 C CA . LYS A 1 271 ? -3.907 31.510 12.340 1.00 41.19 271 LYS A CA 1
ATOM 2172 C C . LYS A 1 271 ? -2.836 30.400 12.358 1.00 41.19 271 LYS A C 1
ATOM 2174 O O . LYS A 1 271 ? -2.582 29.717 13.339 1.00 41.19 271 LYS A O 1
ATOM 2179 N N . ALA A 1 272 ? -2.092 30.366 11.248 1.00 40.16 272 ALA A N 1
ATOM 2180 C CA . ALA A 1 272 ? -0.686 29.951 11.138 1.00 40.16 272 ALA A CA 1
ATOM 2181 C C . ALA A 1 272 ? -0.298 28.473 11.354 1.00 40.16 272 ALA A C 1
ATOM 2183 O O . ALA A 1 272 ? 0.889 28.172 11.450 1.00 40.16 272 ALA A O 1
ATOM 2184 N N . SER A 1 273 ? -1.231 27.525 11.305 1.00 37.69 273 SER A N 1
ATOM 2185 C CA . SER A 1 273 ? -0.873 26.128 11.014 1.00 37.69 273 SER A CA 1
ATOM 2186 C C . SER A 1 273 ? -2.033 25.405 10.340 1.00 37.69 273 SER A C 1
ATOM 2188 O O . SER A 1 273 ? -3.060 25.112 10.939 1.00 37.69 273 SER A O 1
ATOM 2190 N N . THR A 1 274 ? -1.887 25.142 9.043 1.00 32.88 274 THR A N 1
ATOM 2191 C CA . THR A 1 274 ? -2.765 24.249 8.281 1.00 32.88 274 THR A CA 1
ATOM 2192 C C . THR A 1 274 ? -2.648 22.836 8.850 1.00 32.88 274 THR A C 1
ATOM 2194 O O . THR A 1 274 ? -1.860 22.023 8.363 1.00 32.88 274 THR A O 1
ATOM 2197 N N . TYR A 1 275 ? -3.419 22.526 9.890 1.00 39.78 275 TYR A N 1
ATOM 2198 C CA . TYR A 1 275 ? -3.677 21.147 10.283 1.00 39.78 275 TYR A CA 1
ATOM 2199 C C . TYR A 1 275 ? -4.573 20.533 9.205 1.00 39.78 275 TYR A C 1
ATOM 2201 O O . TYR A 1 275 ? -5.800 20.580 9.274 1.00 39.78 275 TYR A O 1
ATOM 2209 N N . LYS A 1 276 ? -3.931 20.013 8.151 1.00 51.06 276 LYS A N 1
ATOM 2210 C CA . LYS A 1 276 ? -4.567 19.105 7.192 1.00 51.06 276 LYS A CA 1
ATOM 2211 C C . LYS A 1 276 ? -5.214 17.971 8.001 1.00 51.06 276 LYS A C 1
ATOM 2213 O O . LYS A 1 276 ? -4.613 17.553 8.992 1.00 51.06 276 LYS A O 1
ATOM 2218 N N . GLY A 1 277 ? -6.413 17.522 7.611 1.00 59.91 277 GLY A N 1
ATOM 2219 C CA . GLY A 1 277 ? -7.227 16.539 8.351 1.00 59.91 277 GLY A CA 1
ATOM 2220 C C . GLY A 1 277 ? -6.419 15.386 8.966 1.00 59.91 277 GLY A C 1
ATOM 2221 O O . GLY A 1 277 ? -5.353 15.035 8.455 1.00 59.91 277 GLY A O 1
ATOM 2222 N N . ALA A 1 278 ? -6.900 14.795 10.068 1.00 62.62 278 ALA A N 1
ATOM 2223 C CA . ALA A 1 278 ? -6.132 13.850 10.896 1.00 62.62 278 ALA A CA 1
ATOM 2224 C C . ALA A 1 278 ? -5.454 12.724 10.088 1.00 62.62 278 ALA A C 1
ATOM 2226 O O . ALA A 1 278 ? -4.355 12.287 10.430 1.00 62.62 278 ALA A O 1
ATOM 2227 N N . LEU A 1 279 ? -6.079 12.312 8.984 1.00 69.25 279 LEU A N 1
ATOM 2228 C CA . LEU A 1 279 ? -5.554 11.337 8.036 1.00 69.25 279 LEU A CA 1
ATOM 2229 C C . LEU A 1 279 ? -4.302 11.857 7.297 1.00 69.25 279 LEU A C 1
ATOM 2231 O O . LEU A 1 279 ? -3.262 11.204 7.298 1.00 69.25 279 LEU A O 1
ATOM 2235 N N . ILE A 1 280 ? -4.343 13.078 6.759 1.00 65.31 280 ILE A N 1
ATOM 2236 C CA . ILE A 1 280 ? -3.208 13.723 6.076 1.00 65.31 280 ILE A CA 1
ATOM 2237 C C . ILE A 1 280 ? -2.085 14.073 7.061 1.00 65.31 280 ILE A C 1
ATOM 2239 O O . ILE A 1 280 ? -0.906 13.909 6.744 1.00 65.31 280 ILE A O 1
ATOM 2243 N N . SER A 1 281 ? -2.432 14.513 8.274 1.00 65.31 281 SER A N 1
ATOM 2244 C CA . SER A 1 281 ? -1.447 14.752 9.332 1.00 65.31 281 SER A CA 1
ATOM 2245 C C . SER A 1 281 ? -0.698 13.468 9.699 1.00 65.31 281 SER A C 1
ATOM 2247 O O . SER A 1 281 ? 0.537 13.466 9.701 1.00 65.31 281 SER A O 1
ATOM 2249 N N . ARG A 1 282 ? -1.412 12.350 9.900 1.00 65.00 282 ARG A N 1
ATOM 2250 C CA . ARG A 1 282 ? -0.781 11.049 10.148 1.00 65.00 282 ARG A CA 1
ATOM 2251 C C . ARG A 1 282 ? 0.122 10.627 8.985 1.00 65.00 282 ARG A C 1
ATOM 2253 O O . ARG A 1 282 ? 1.273 10.286 9.232 1.00 65.00 282 ARG A O 1
ATOM 2260 N N . ILE A 1 283 ? -0.317 10.778 7.733 1.00 67.12 283 ILE A N 1
ATOM 2261 C CA . ILE A 1 283 ? 0.504 10.502 6.532 1.00 67.12 283 ILE A CA 1
ATOM 2262 C C . ILE A 1 283 ? 1.793 11.323 6.500 1.00 67.12 283 ILE A C 1
ATOM 2264 O O . ILE A 1 283 ? 2.859 10.787 6.199 1.00 67.12 283 ILE A O 1
ATOM 2268 N N . SER A 1 284 ? 1.724 12.607 6.855 1.00 61.16 284 SER A N 1
ATOM 2269 C CA . SER A 1 284 ? 2.908 13.469 6.900 1.00 61.16 284 SER A CA 1
ATOM 2270 C C . SER A 1 284 ? 3.893 13.065 8.003 1.00 61.16 284 SER A C 1
ATOM 2272 O O . SER A 1 284 ? 5.100 13.039 7.766 1.00 61.16 284 SER A O 1
ATOM 2274 N N . PHE A 1 285 ? 3.390 12.666 9.177 1.00 60.72 285 PHE A N 1
ATOM 2275 C CA . PHE A 1 285 ? 4.207 12.120 10.261 1.00 60.72 285 PHE A CA 1
ATOM 2276 C C . PHE A 1 285 ? 4.874 10.796 9.848 1.00 60.72 285 PHE A C 1
ATOM 2278 O O . PHE A 1 285 ? 6.012 10.533 10.235 1.00 60.72 285 PHE A O 1
ATOM 2285 N N . PHE A 1 286 ? 4.228 9.996 8.990 1.00 58.91 286 PHE A N 1
ATOM 2286 C CA . PHE A 1 286 ? 4.784 8.729 8.503 1.00 58.91 286 PHE A CA 1
ATOM 2287 C C . PHE A 1 286 ? 5.986 8.881 7.569 1.00 58.91 286 PHE A C 1
ATOM 2289 O O . PHE A 1 286 ? 6.861 8.020 7.600 1.00 58.91 286 PHE A O 1
ATOM 2296 N N . GLY A 1 287 ? 6.094 9.974 6.806 1.00 59.72 287 GLY A N 1
ATOM 2297 C CA . GLY A 1 287 ? 7.288 10.254 5.992 1.00 59.72 287 GLY A CA 1
ATOM 2298 C C . GLY A 1 287 ? 8.563 10.478 6.822 1.00 59.72 287 GLY A C 1
ATOM 2299 O O . GLY A 1 287 ? 9.674 10.327 6.313 1.00 59.72 287 GLY A O 1
ATOM 2300 N N . ASN A 1 288 ? 8.406 10.800 8.110 1.00 58.66 288 ASN A N 1
ATOM 2301 C CA . ASN A 1 288 ? 9.505 11.064 9.037 1.00 58.66 288 ASN A CA 1
ATOM 2302 C C . ASN A 1 288 ? 9.849 9.872 9.937 1.00 58.66 288 ASN A C 1
ATOM 2304 O O . ASN A 1 288 ? 10.786 9.981 10.724 1.00 58.66 288 ASN A O 1
ATOM 2308 N N . TRP A 1 289 ? 9.113 8.759 9.848 1.00 63.34 289 TRP A N 1
ATOM 2309 C CA . TRP A 1 289 ? 9.359 7.608 10.712 1.00 63.34 289 TRP A CA 1
ATOM 2310 C C . TRP A 1 289 ? 10.715 6.958 10.409 1.00 63.34 289 TRP A C 1
ATOM 2312 O O . TRP A 1 289 ? 11.070 6.769 9.245 1.00 63.34 289 TRP A O 1
ATOM 2322 N N . ILE A 1 290 ? 11.453 6.608 11.466 1.00 58.44 290 ILE A N 1
ATOM 2323 C CA . ILE A 1 290 ? 12.746 5.921 11.406 1.00 58.44 290 ILE A CA 1
ATOM 2324 C C . ILE A 1 290 ? 12.632 4.615 12.201 1.00 58.44 290 ILE A C 1
ATOM 2326 O O . ILE A 1 290 ? 11.975 4.548 13.240 1.00 58.44 290 ILE A O 1
ATOM 2330 N N . PHE A 1 291 ? 13.302 3.567 11.724 1.00 57.66 291 PHE A N 1
ATOM 2331 C CA . PHE A 1 291 ? 13.264 2.214 12.289 1.00 57.66 291 PHE A CA 1
ATOM 2332 C C . PHE A 1 291 ? 13.719 2.124 13.768 1.00 57.66 291 PHE A C 1
ATOM 2334 O O . PHE A 1 291 ? 13.353 1.189 14.481 1.00 57.66 291 PHE A O 1
ATOM 2341 N N . GLN A 1 292 ? 14.477 3.112 14.259 1.00 53.38 292 GLN A N 1
ATOM 2342 C CA . GLN A 1 292 ? 15.058 3.137 15.610 1.00 53.38 292 GLN A CA 1
ATOM 2343 C C . GLN A 1 292 ? 14.052 3.419 16.741 1.00 53.38 292 GLN A C 1
ATOM 2345 O O . GLN A 1 292 ? 14.354 3.131 17.897 1.00 53.38 292 GLN A O 1
ATOM 2350 N N . ASP A 1 293 ? 12.850 3.916 16.437 1.00 52.22 293 ASP A N 1
ATOM 2351 C CA . ASP A 1 293 ? 11.865 4.293 17.466 1.00 52.22 293 ASP A CA 1
ATOM 2352 C C . ASP A 1 293 ? 11.152 3.085 18.112 1.00 52.22 293 ASP A C 1
ATOM 2354 O O . ASP A 1 293 ? 10.428 3.220 19.101 1.00 52.22 293 ASP A O 1
ATOM 2358 N N . SER A 1 294 ? 11.331 1.881 17.561 1.00 57.47 294 SER A N 1
ATOM 2359 C CA . SER A 1 294 ? 10.704 0.656 18.067 1.00 57.47 294 SER A CA 1
ATOM 2360 C C . SER A 1 294 ? 11.549 0.005 19.169 1.00 57.47 294 SER A C 1
ATOM 2362 O O . SER A 1 294 ? 12.537 -0.680 18.905 1.00 57.47 294 SER A O 1
ATOM 2364 N N . SER A 1 295 ? 11.109 0.139 20.424 1.00 52.66 295 SER A N 1
ATOM 2365 C CA . SER A 1 295 ? 11.722 -0.476 21.620 1.00 52.66 295 SER A CA 1
ATOM 2366 C C . SER A 1 295 ? 11.829 -2.012 21.581 1.00 52.66 295 SER A C 1
ATOM 2368 O O . SER A 1 295 ? 12.522 -2.612 22.405 1.00 52.66 295 SER A O 1
ATOM 2370 N N . THR A 1 296 ? 11.170 -2.661 20.620 1.00 53.78 296 THR A N 1
ATOM 2371 C CA . THR A 1 296 ? 11.152 -4.115 20.420 1.00 53.78 296 THR A CA 1
ATOM 2372 C C . THR A 1 296 ? 12.502 -4.687 19.989 1.00 53.78 296 THR A C 1
ATOM 2374 O O . THR A 1 296 ? 12.806 -5.824 20.337 1.00 53.78 296 THR A O 1
ATOM 2377 N N . PHE A 1 297 ? 13.342 -3.912 19.297 1.00 55.75 297 PHE A N 1
ATOM 2378 C CA . PHE A 1 297 ? 14.573 -4.426 18.676 1.00 55.75 297 PHE A CA 1
ATOM 2379 C C . PHE A 1 297 ? 15.840 -4.226 19.510 1.00 55.75 297 PHE A C 1
ATOM 2381 O O . PHE A 1 297 ? 16.889 -4.772 19.181 1.00 55.75 297 PHE A O 1
ATOM 2388 N N . SER A 1 298 ? 15.753 -3.503 20.631 1.00 53.03 298 SER A N 1
ATOM 2389 C CA . SER A 1 298 ? 16.911 -3.213 21.490 1.00 53.03 298 SER A CA 1
ATOM 2390 C C . SER A 1 298 ? 17.462 -4.446 22.229 1.00 53.03 298 SER A C 1
ATOM 2392 O O . SER A 1 298 ? 18.471 -4.335 22.924 1.00 53.03 298 SER A O 1
ATOM 2394 N N . LYS A 1 299 ? 16.798 -5.607 22.140 1.00 57.78 299 LYS A N 1
ATOM 2395 C CA . LYS A 1 299 ? 17.156 -6.806 22.914 1.00 57.78 299 LYS A CA 1
ATOM 2396 C C . LYS A 1 299 ? 18.146 -7.734 22.209 1.00 57.78 299 LYS A C 1
ATOM 2398 O O . LYS A 1 299 ? 18.891 -8.431 22.894 1.00 57.78 299 LYS A O 1
ATOM 2403 N N . ASP A 1 300 ? 18.197 -7.720 20.879 1.00 63.78 300 ASP A N 1
ATOM 2404 C CA . ASP A 1 300 ? 18.971 -8.697 20.111 1.00 63.78 300 ASP A CA 1
ATOM 2405 C C . ASP A 1 300 ? 20.274 -8.105 19.571 1.00 63.78 300 ASP A C 1
ATOM 2407 O O . ASP A 1 300 ? 20.292 -7.152 18.792 1.00 63.78 300 ASP A O 1
ATOM 2411 N N . ARG A 1 301 ? 21.393 -8.742 19.938 1.00 63.50 301 ARG A N 1
ATOM 2412 C CA . ARG A 1 301 ? 22.753 -8.359 19.514 1.00 63.50 301 ARG A CA 1
ATOM 2413 C C . ARG A 1 301 ? 22.995 -8.514 18.009 1.00 63.50 301 ARG A C 1
ATOM 2415 O O . ARG A 1 301 ? 24.028 -8.076 17.527 1.00 63.50 301 ARG A O 1
ATOM 2422 N N . LEU A 1 302 ? 22.085 -9.144 17.262 1.00 68.25 302 LEU A N 1
ATOM 2423 C CA . LEU A 1 302 ? 22.190 -9.220 15.802 1.00 68.25 302 LEU A CA 1
ATOM 2424 C C . LEU A 1 302 ? 21.775 -7.911 15.123 1.00 68.25 302 LEU A C 1
ATOM 2426 O O . LEU A 1 302 ? 22.345 -7.567 14.090 1.00 68.25 302 LEU A O 1
ATOM 2430 N N . TYR A 1 303 ? 20.844 -7.148 15.703 1.00 69.50 303 TYR A N 1
ATOM 2431 C CA . TYR A 1 303 ? 20.361 -5.904 15.098 1.00 69.50 303 TYR A CA 1
ATOM 2432 C C . TYR A 1 303 ? 21.401 -4.777 15.114 1.00 69.50 303 TYR A C 1
ATOM 2434 O O . TYR A 1 303 ? 21.263 -3.813 14.365 1.00 69.50 303 TYR A O 1
ATOM 2442 N N . THR A 1 304 ? 22.490 -4.917 15.879 1.00 68.88 304 THR A N 1
ATOM 2443 C CA . THR A 1 304 ? 23.621 -3.974 15.845 1.00 68.88 304 THR A CA 1
ATOM 2444 C C . THR A 1 304 ? 24.409 -4.031 14.537 1.00 68.88 304 THR A C 1
ATOM 2446 O O . THR A 1 304 ? 25.154 -3.103 14.244 1.00 68.88 304 THR A O 1
ATOM 2449 N N . TYR A 1 305 ? 24.257 -5.102 13.749 1.00 67.88 305 TYR A N 1
ATOM 2450 C CA . TYR A 1 305 ? 24.933 -5.284 12.460 1.00 67.88 305 TYR A CA 1
ATOM 2451 C C . TYR A 1 305 ? 24.037 -4.941 11.260 1.00 67.88 305 TYR A C 1
ATOM 2453 O O . TYR A 1 305 ? 24.356 -5.312 10.134 1.00 67.88 305 TYR A O 1
ATOM 2461 N N . LEU A 1 306 ? 22.891 -4.288 11.479 1.00 72.44 306 LEU A N 1
ATOM 2462 C CA . LEU A 1 306 ? 21.970 -3.936 10.400 1.00 72.44 306 LEU A CA 1
ATOM 2463 C C . LEU A 1 306 ? 22.536 -2.772 9.554 1.00 72.44 306 LEU A C 1
ATOM 2465 O O . LEU A 1 306 ? 23.033 -1.801 10.130 1.00 72.44 306 LEU A O 1
ATOM 2469 N N . PRO A 1 307 ? 22.455 -2.816 8.208 1.00 69.56 307 PRO A N 1
ATOM 2470 C CA . PRO A 1 307 ? 22.940 -1.725 7.366 1.00 69.56 307 PRO A CA 1
ATOM 2471 C C . PRO A 1 307 ? 22.216 -0.404 7.635 1.00 69.56 307 PRO A C 1
ATOM 2473 O O . PRO A 1 307 ? 21.008 -0.378 7.887 1.00 69.56 307 PRO A O 1
ATOM 2476 N N . ILE A 1 308 ? 22.945 0.701 7.469 1.00 64.94 308 ILE A N 1
ATOM 2477 C CA . ILE A 1 308 ? 22.450 2.067 7.693 1.00 64.94 308 ILE A CA 1
ATOM 2478 C C . ILE A 1 308 ? 21.212 2.366 6.832 1.00 64.94 308 ILE A C 1
ATOM 2480 O O . ILE A 1 308 ? 20.291 3.021 7.311 1.00 64.94 308 ILE A O 1
ATOM 2484 N N . ASP A 1 309 ? 21.116 1.831 5.611 1.00 65.69 309 ASP A N 1
ATOM 2485 C CA . ASP A 1 309 ? 19.945 2.079 4.751 1.00 65.69 309 ASP A CA 1
ATOM 2486 C C . ASP A 1 309 ? 18.680 1.355 5.228 1.00 65.69 309 ASP A C 1
ATOM 2488 O O . ASP A 1 309 ? 17.578 1.819 4.950 1.00 65.69 309 ASP A O 1
ATOM 2492 N N . VAL A 1 310 ? 18.811 0.240 5.961 1.00 69.00 310 VAL A N 1
ATOM 2493 C CA . VAL A 1 310 ? 17.646 -0.398 6.600 1.00 69.00 310 VAL A CA 1
ATOM 2494 C C . VAL A 1 310 ? 17.221 0.409 7.827 1.00 69.00 310 VAL A C 1
ATOM 2496 O O . VAL A 1 310 ? 16.031 0.624 8.040 1.00 69.00 310 VAL A O 1
ATOM 2499 N N . LEU A 1 311 ? 18.187 0.903 8.610 1.00 65.38 311 LEU A N 1
ATOM 2500 C CA . LEU A 1 311 ? 17.918 1.750 9.778 1.00 65.38 311 LEU A CA 1
ATOM 2501 C C . LEU A 1 311 ? 17.256 3.079 9.380 1.00 65.38 311 LEU A C 1
ATOM 2503 O O . LEU A 1 311 ? 16.361 3.559 10.073 1.00 65.38 311 LEU A O 1
ATOM 2507 N N . ASN A 1 312 ? 17.659 3.639 8.241 1.00 64.94 312 ASN A N 1
ATOM 2508 C CA . ASN A 1 312 ? 17.136 4.885 7.686 1.00 64.94 312 ASN A CA 1
ATOM 2509 C C . ASN A 1 312 ? 16.004 4.667 6.675 1.00 64.94 312 ASN A C 1
ATOM 2511 O O . ASN A 1 312 ? 15.721 5.567 5.879 1.00 64.94 312 ASN A O 1
ATOM 2515 N N . PHE A 1 313 ? 15.358 3.496 6.681 1.00 65.38 313 PHE A N 1
ATOM 2516 C CA . PHE A 1 313 ? 14.242 3.233 5.783 1.00 65.38 313 PHE A CA 1
ATOM 2517 C C . PHE A 1 313 ? 13.132 4.269 5.997 1.00 65.38 313 PHE A C 1
ATOM 2519 O O . PHE A 1 313 ? 12.517 4.337 7.061 1.00 65.38 313 PHE A O 1
ATOM 2526 N N . LYS A 1 314 ? 12.867 5.057 4.953 1.00 62.91 314 LYS A N 1
ATOM 2527 C CA . LYS A 1 314 ? 11.763 6.014 4.887 1.00 62.91 314 LYS A CA 1
ATOM 2528 C C . LYS A 1 314 ? 10.853 5.635 3.734 1.00 62.91 314 LYS A C 1
ATOM 2530 O O . LYS A 1 314 ? 11.312 5.459 2.604 1.00 62.91 314 LYS A O 1
ATOM 2535 N N . LEU A 1 315 ? 9.553 5.558 4.005 1.00 60.78 315 LEU A N 1
ATOM 2536 C CA . LEU A 1 315 ? 8.564 5.507 2.937 1.00 60.78 315 LEU A CA 1
ATOM 2537 C C . LEU A 1 315 ? 8.588 6.846 2.194 1.00 60.78 315 LEU A C 1
ATOM 2539 O O . LEU A 1 315 ? 8.444 7.906 2.806 1.00 60.78 315 LEU A O 1
ATOM 2543 N N . LYS A 1 316 ? 8.785 6.803 0.870 1.00 54.44 316 LYS A N 1
ATOM 2544 C CA . LYS A 1 316 ? 8.608 7.985 0.017 1.00 54.44 316 LYS A CA 1
ATOM 2545 C C . LYS A 1 316 ? 7.198 8.529 0.253 1.00 54.44 316 LYS A C 1
ATOM 2547 O O . LYS A 1 316 ? 6.252 7.750 0.341 1.00 54.44 316 LYS A O 1
ATOM 2552 N N . SER A 1 317 ? 7.070 9.849 0.392 1.00 44.56 317 SER A N 1
ATOM 2553 C CA . SER A 1 317 ? 5.777 10.467 0.673 1.00 44.56 317 SER A CA 1
ATOM 2554 C C . SER A 1 317 ? 4.768 10.093 -0.412 1.00 44.56 317 SER A C 1
ATOM 2556 O O . SER A 1 317 ? 5.005 10.310 -1.601 1.00 44.56 317 SER A O 1
ATOM 2558 N N . PHE A 1 318 ? 3.634 9.535 0.007 1.00 45.72 318 PHE A N 1
ATOM 2559 C CA . PHE A 1 318 ? 2.465 9.402 -0.848 1.00 45.72 318 PHE A CA 1
ATOM 2560 C C . PHE A 1 318 ? 2.006 10.817 -1.211 1.00 45.72 318 PHE A C 1
ATOM 2562 O O . PHE A 1 318 ? 1.447 11.528 -0.374 1.00 45.72 318 PHE A O 1
ATOM 2569 N N . ARG A 1 319 ? 2.312 11.274 -2.430 1.00 35.62 319 ARG A N 1
ATOM 2570 C CA . ARG A 1 319 ? 1.641 12.447 -2.991 1.00 35.62 319 ARG A CA 1
ATOM 2571 C C . ARG A 1 319 ? 0.326 11.970 -3.578 1.00 35.62 319 ARG A C 1
ATOM 2573 O O . ARG A 1 319 ? 0.328 11.174 -4.511 1.00 35.62 319 ARG A O 1
ATOM 2580 N N . PHE A 1 320 ? -0.773 12.464 -3.029 1.00 41.19 320 PHE A N 1
ATOM 2581 C CA . PHE A 1 320 ? -2.049 12.410 -3.724 1.00 41.19 320 PHE A CA 1
ATOM 2582 C C . PHE A 1 320 ? -2.012 13.424 -4.869 1.00 41.19 320 PHE A C 1
ATOM 2584 O O . PHE A 1 320 ? -1.510 14.532 -4.653 1.00 41.19 320 PHE A O 1
ATOM 2591 N N . PRO A 1 321 ? -2.525 13.083 -6.059 1.00 35.09 321 PRO A N 1
ATOM 2592 C CA . PRO A 1 321 ? -3.019 14.091 -6.982 1.00 35.09 321 PRO A CA 1
ATOM 2593 C C . PRO A 1 321 ? -4.070 14.919 -6.232 1.00 35.09 321 PRO A C 1
ATOM 2595 O O . PRO A 1 321 ? -5.012 14.362 -5.662 1.00 35.09 321 PRO A O 1
ATOM 2598 N N . ASP A 1 322 ? -3.871 16.232 -6.143 1.00 32.66 322 ASP A N 1
ATOM 2599 C CA . ASP A 1 322 ? -4.840 17.160 -5.559 1.00 32.66 322 ASP A CA 1
ATOM 2600 C C . ASP A 1 322 ? -6.031 17.329 -6.530 1.00 32.66 322 ASP A C 1
ATOM 2602 O O . ASP A 1 322 ? -6.222 18.393 -7.118 1.00 32.66 322 ASP A O 1
ATOM 2606 N N . ASP A 1 323 ? -6.865 16.292 -6.676 1.00 35.22 323 ASP A N 1
ATOM 2607 C CA . ASP A 1 323 ? -8.063 16.277 -7.545 1.00 35.22 323 ASP A CA 1
ATOM 2608 C C . ASP A 1 323 ? -9.156 17.283 -7.115 1.00 35.22 323 ASP A C 1
ATOM 2610 O O . ASP A 1 323 ? -10.197 17.406 -7.754 1.00 35.22 323 ASP A O 1
ATOM 2614 N N . PHE A 1 324 ? -8.947 18.048 -6.039 1.00 36.97 324 PHE A N 1
ATOM 2615 C CA . PHE A 1 324 ? -9.864 19.116 -5.621 1.00 36.97 324 PHE A CA 1
ATOM 2616 C C . PHE A 1 324 ? -9.576 20.479 -6.276 1.00 36.97 324 PHE A C 1
ATOM 2618 O O . PHE A 1 324 ? -10.284 21.447 -5.993 1.00 36.97 324 PHE A O 1
ATOM 2625 N N . SER A 1 325 ? -8.581 20.564 -7.167 1.00 33.03 325 SER A N 1
ATOM 2626 C CA . SER A 1 325 ? -8.217 21.799 -7.886 1.00 33.03 325 SER A CA 1
ATOM 2627 C C . SER A 1 325 ? -8.824 21.896 -9.295 1.00 33.03 325 SER A C 1
ATOM 2629 O O . SER A 1 325 ? -8.966 22.998 -9.825 1.00 33.03 325 SER A O 1
ATOM 2631 N N . 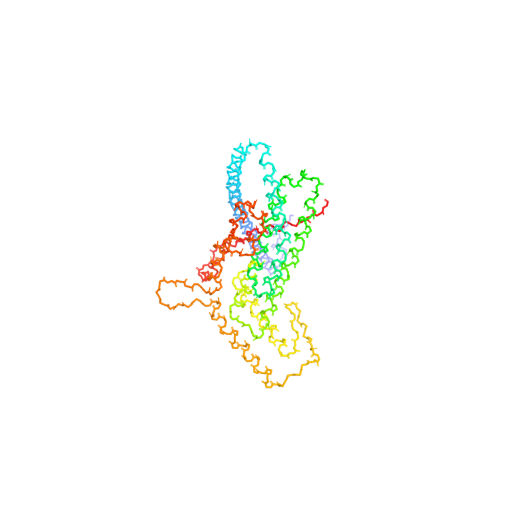ASP A 1 326 ? -9.246 20.774 -9.885 1.00 29.16 326 ASP A N 1
ATOM 2632 C CA . ASP A 1 326 ? -9.518 20.661 -11.328 1.00 29.16 326 ASP A CA 1
ATOM 2633 C C . ASP A 1 326 ? -11.007 20.737 -11.701 1.00 29.16 326 ASP A C 1
ATOM 2635 O O . ASP A 1 326 ? -11.511 19.981 -12.521 1.00 29.16 326 ASP A O 1
ATOM 2639 N N . PHE A 1 327 ? -11.732 21.715 -11.148 1.00 30.03 327 PHE A N 1
ATOM 2640 C CA . PHE A 1 327 ? -13.067 22.086 -11.660 1.00 30.03 327 PHE A CA 1
ATOM 2641 C C . PHE A 1 327 ? -13.068 23.327 -12.566 1.00 30.03 327 PHE A C 1
ATOM 2643 O O . PHE A 1 327 ? -14.127 23.829 -12.944 1.00 30.03 327 PHE A O 1
ATOM 2650 N N . LYS A 1 328 ? -11.891 23.832 -12.956 1.00 31.83 328 LYS A N 1
ATOM 2651 C CA . LYS A 1 328 ? -11.762 24.870 -13.989 1.00 31.83 328 LYS A CA 1
ATOM 2652 C C . LYS A 1 328 ? -10.535 24.644 -14.868 1.00 31.83 328 LYS A C 1
ATOM 2654 O O . LYS A 1 328 ? -9.621 25.457 -14.825 1.00 31.83 328 LYS A O 1
ATOM 2659 N N . GLN A 1 329 ? -10.548 23.585 -15.672 1.00 27.52 329 GLN A N 1
ATOM 2660 C CA . GLN A 1 329 ? -10.000 23.559 -17.039 1.00 27.52 329 GLN A CA 1
ATOM 2661 C C . GLN A 1 329 ? -10.169 22.152 -17.626 1.00 27.52 329 GLN A C 1
ATOM 2663 O O . GLN A 1 329 ? -9.236 21.361 -17.696 1.00 27.52 329 GLN A O 1
ATOM 2668 N N . ASP A 1 330 ? -11.385 21.861 -18.090 1.00 29.47 330 ASP A N 1
ATOM 2669 C CA . ASP A 1 330 ? -11.559 20.899 -19.175 1.00 29.47 330 ASP A CA 1
ATOM 2670 C C . ASP A 1 330 ? -10.842 21.457 -20.409 1.00 29.47 330 ASP A C 1
ATOM 2672 O O . ASP A 1 330 ? -11.308 22.420 -21.011 1.00 29.47 330 ASP A O 1
ATOM 2676 N N . GLU A 1 331 ? -9.662 20.907 -20.691 1.00 35.12 331 GLU A N 1
ATOM 2677 C CA . GLU A 1 331 ? -8.986 20.763 -21.991 1.00 35.12 331 GLU A CA 1
ATOM 2678 C C . GLU A 1 331 ? -7.470 20.760 -21.766 1.00 35.12 331 GLU A C 1
ATOM 2680 O O . GLU A 1 331 ? -6.806 21.789 -21.902 1.00 35.12 331 GLU A O 1
ATOM 2685 N N . LYS A 1 332 ? -6.914 19.584 -21.440 1.00 26.98 332 LYS A N 1
ATOM 2686 C CA . LYS A 1 332 ? -5.678 19.038 -22.037 1.00 26.98 332 LYS A CA 1
ATOM 2687 C C . LYS A 1 332 ? -5.259 17.731 -21.358 1.00 26.98 332 LYS A C 1
ATOM 2689 O O . LYS A 1 332 ? -4.974 17.692 -20.173 1.00 26.98 332 LYS A O 1
ATOM 2694 N N . CYS A 1 333 ? -5.144 16.703 -22.196 1.00 24.48 333 CYS A N 1
ATOM 2695 C CA . CYS A 1 333 ? -4.272 15.538 -22.051 1.00 24.48 333 CYS A CA 1
ATOM 2696 C C . CYS A 1 333 ? -4.462 14.651 -20.808 1.00 24.48 333 CYS A C 1
ATOM 2698 O O . CYS A 1 333 ? -3.742 14.746 -19.822 1.00 24.48 333 CYS A O 1
ATOM 2700 N N . ASN A 1 334 ? -5.344 13.661 -20.963 1.00 25.77 334 ASN A N 1
ATOM 2701 C CA . ASN A 1 334 ? -5.297 12.408 -20.216 1.00 25.77 334 ASN A CA 1
ATOM 2702 C C . ASN A 1 334 ? -3.916 11.738 -20.366 1.00 25.77 334 ASN A C 1
ATOM 2704 O O . ASN A 1 334 ? -3.587 11.244 -21.446 1.00 25.77 334 ASN A O 1
ATOM 2708 N N . LEU A 1 335 ? -3.155 11.642 -19.276 1.00 25.05 335 LEU A N 1
ATOM 2709 C CA . LEU A 1 335 ? -2.100 10.644 -19.103 1.00 25.05 335 LEU A CA 1
ATOM 2710 C C . LEU A 1 335 ? -2.182 10.111 -17.661 1.00 25.05 335 LEU A C 1
ATOM 2712 O O . LEU A 1 335 ? -2.106 10.904 -16.725 1.00 25.05 335 LEU A O 1
ATOM 2716 N N . PRO A 1 336 ? -2.379 8.801 -17.440 1.00 27.53 336 PRO A N 1
ATOM 2717 C CA . PRO A 1 336 ? -2.382 8.254 -16.094 1.00 27.53 336 PRO A CA 1
ATOM 2718 C C . PRO A 1 336 ? -0.938 8.083 -15.610 1.00 27.53 336 PRO A C 1
ATOM 2720 O O . PRO A 1 336 ? -0.239 7.173 -16.060 1.00 27.53 336 PRO A O 1
ATOM 2723 N N . ASP A 1 337 ? -0.525 8.901 -14.642 1.00 23.52 337 ASP A N 1
ATOM 2724 C CA . ASP A 1 337 ? 0.658 8.669 -13.804 1.00 23.52 337 ASP A CA 1
ATOM 2725 C C . ASP A 1 337 ? 0.427 7.441 -12.902 1.00 23.52 337 ASP A C 1
ATOM 2727 O O . ASP A 1 337 ? 0.223 7.517 -11.692 1.00 23.52 337 ASP A O 1
ATOM 2731 N N . LYS A 1 338 ? 0.451 6.252 -13.510 1.00 26.86 338 LYS A N 1
ATOM 2732 C CA . LYS A 1 338 ? 0.706 4.997 -12.803 1.00 26.86 338 LYS A CA 1
ATOM 2733 C C . LYS A 1 338 ? 2.213 4.845 -12.670 1.00 26.86 338 LYS A C 1
ATOM 2735 O O . LYS A 1 338 ? 2.853 4.173 -13.477 1.00 26.86 338 LYS A O 1
ATOM 2740 N N . ILE A 1 339 ? 2.789 5.450 -11.637 1.00 26.31 339 ILE A N 1
ATOM 2741 C CA . ILE A 1 339 ? 4.147 5.097 -11.230 1.00 26.31 339 ILE A CA 1
ATOM 2742 C C . ILE A 1 339 ? 4.089 3.706 -10.598 1.00 26.31 339 ILE A C 1
ATOM 2744 O O . ILE A 1 339 ? 3.565 3.496 -9.507 1.00 26.31 339 ILE A O 1
ATOM 2748 N N . CYS A 1 340 ? 4.616 2.754 -11.360 1.00 25.89 340 CYS A N 1
ATOM 2749 C CA . CYS A 1 340 ? 4.885 1.373 -11.010 1.00 25.89 340 CYS A CA 1
ATOM 2750 C C . CYS A 1 340 ? 5.471 1.207 -9.596 1.00 25.89 340 CYS A C 1
ATOM 2752 O O . CYS A 1 340 ? 6.681 1.308 -9.401 1.00 25.89 340 CYS A O 1
ATOM 2754 N N . CYS A 1 341 ? 4.655 0.752 -8.648 1.00 25.27 341 CYS A N 1
ATOM 2755 C CA . CYS A 1 341 ? 5.104 -0.327 -7.776 1.00 25.27 341 CYS A CA 1
ATOM 2756 C C . CYS A 1 341 ? 5.166 -1.579 -8.656 1.00 25.27 341 CYS A C 1
ATOM 2758 O O . CYS A 1 341 ? 4.140 -2.186 -8.964 1.00 25.27 341 CYS A O 1
ATOM 2760 N N . VAL A 1 342 ? 6.364 -1.923 -9.138 1.00 25.91 342 VAL A N 1
ATOM 2761 C CA . VAL A 1 342 ? 6.592 -3.163 -9.886 1.00 25.91 342 VAL A CA 1
ATOM 2762 C C . VAL A 1 342 ? 6.196 -4.323 -8.978 1.00 25.91 342 VAL A C 1
ATOM 2764 O O . VAL A 1 342 ? 6.930 -4.727 -8.078 1.00 25.91 342 VAL A O 1
ATOM 2767 N N . LYS A 1 343 ? 5.004 -4.864 -9.220 1.00 27.33 343 LYS A N 1
ATOM 2768 C CA . LYS A 1 343 ? 4.614 -6.196 -8.788 1.00 27.33 343 LYS A CA 1
ATOM 2769 C C . LYS A 1 343 ? 5.497 -7.139 -9.604 1.00 27.33 343 LYS A C 1
ATOM 2771 O O . LYS A 1 343 ? 5.155 -7.476 -10.734 1.00 27.33 343 LYS A O 1
ATOM 2776 N N . VAL A 1 344 ? 6.682 -7.477 -9.090 1.00 27.12 344 VAL A N 1
ATOM 2777 C CA . VAL A 1 344 ? 7.514 -8.534 -9.676 1.00 27.12 344 VAL A CA 1
ATOM 2778 C C . VAL A 1 344 ? 6.757 -9.835 -9.437 1.00 27.12 344 VAL A C 1
ATOM 2780 O O . VAL A 1 344 ? 6.904 -10.495 -8.412 1.00 27.12 344 VAL A O 1
ATOM 2783 N N . GLY A 1 345 ? 5.846 -10.145 -10.356 1.00 25.95 345 GLY A N 1
ATOM 2784 C CA . GLY A 1 345 ? 5.275 -11.468 -10.479 1.00 25.95 345 GLY A CA 1
ATOM 2785 C C . GLY A 1 345 ? 6.408 -12.406 -10.850 1.00 25.95 345 GLY A C 1
ATOM 2786 O O . GLY A 1 345 ? 7.033 -12.245 -11.897 1.00 25.95 345 GLY A O 1
ATOM 2787 N N . VAL A 1 346 ? 6.678 -13.365 -9.972 1.00 29.72 346 VAL A N 1
ATOM 2788 C CA . VAL A 1 346 ? 7.473 -14.548 -10.284 1.00 29.72 346 VAL A CA 1
ATOM 2789 C C . VAL A 1 346 ? 6.720 -15.298 -11.385 1.00 29.72 346 VAL A C 1
ATOM 2791 O O . VAL A 1 346 ? 5.818 -16.089 -11.124 1.00 29.72 346 VAL A O 1
ATOM 2794 N N . LEU A 1 347 ? 7.028 -14.981 -12.641 1.00 26.42 347 LEU A N 1
ATOM 2795 C CA . LEU A 1 347 ? 6.641 -15.791 -13.786 1.00 26.42 347 LEU A CA 1
ATOM 2796 C C . LEU A 1 347 ? 7.611 -16.965 -13.829 1.00 26.42 347 LEU A C 1
ATOM 2798 O O . LEU A 1 347 ? 8.709 -16.866 -14.368 1.00 26.42 347 LEU A O 1
ATOM 2802 N N . GLY A 1 348 ? 7.191 -18.065 -13.209 1.00 31.56 348 GLY A N 1
ATOM 2803 C CA . GLY A 1 348 ? 7.801 -19.361 -13.432 1.00 31.56 348 GLY A CA 1
ATOM 2804 C C . GLY A 1 348 ? 7.625 -19.775 -14.891 1.00 31.56 348 GLY A C 1
ATOM 2805 O O . GLY A 1 348 ? 6.497 -19.880 -15.379 1.00 31.56 348 GLY A O 1
ATOM 2806 N N . LYS A 1 349 ? 8.750 -20.021 -15.555 1.00 28.80 349 LYS A N 1
ATOM 2807 C CA . LYS A 1 349 ? 8.939 -21.104 -16.516 1.00 28.80 349 LYS A CA 1
ATOM 2808 C C . LYS A 1 349 ? 10.352 -21.635 -16.377 1.00 28.80 349 LYS A C 1
ATOM 2810 O O . LYS A 1 349 ? 11.265 -20.791 -16.247 1.00 28.80 349 LYS A O 1
#

Foldseek 3Di:
DCPPPVSVVVPDDPVVVVVVVVVVVVVVVVVVVVCCVVVVVVVVVVVVVVVVVVVVVVVVVVVVVVVVVVVVVVVVVVVVVVVPPPPDPVVVLVVLQLVLLLVLLQCLLVVLVVCLVVLQLLSSLVSLVLNVVSLVVNVPDPCCVVDPDVSVVSSVVSVVSSVVSLVVSLVSLLQQLLDLDDDLVSVLSSLLSNCSSVVDFPVVSVVSSVLSLVQSLCVLVQWHDDSPDPDTDGDPDDPDDPVVSVVSNVSSVVVSVVSCCQAQNQPPDDDDDRPGHPNVVVLVVQQVDFPVVDPVPPPDPSNVSHDPCSRRDGDDRSDHDPPVVPPPDDDDDDDDPPPDPPPPPPPDD

InterPro domains:
  IPR033370 Conserved oligomeric Golgi complex subunit 1 [PTHR31658] (5-279)

Secondary structure (DSSP, 8-state):
---SHHHHHHHS-HHHHHHHHHHHHHHHHHHHHHHHHHHHHHHHHHHHHHHHHHHHHHHHHHHHHHHHHHHHHHHHHHHHHHT---TTHHHHHHHHHHHHHHHHHHHHHHHHHHHHHTT-HHHHHHHHHHHHHHHHHHHH-GGGGSSSS-HHHHHHHHHHHHHHHHHHHHHHHHHHHT-TT--HHHHHHHHHHHHHHHT--HHHHHHHHHHHHHHHHHHHTTEEEETTEEEEEE-S-----HHHHHHHHHHHHHHHHHHHHHHH-----SSS-----HHHHHHHHHTT--GGG-TTSTT-TTGGG--HHHHT--PPP-PPP-TTS-SS---S-----------------

pLDDT: mean 71.12, std 20.26, range [23.52, 96.81]

Sequence (349 aa):
RLNTVEGLLSINTVDELHRIVRQKRAEVEHKKDELRHLVGERHRDIIDASDRILLMKHLTHEISVSLDQLRSCLATWNQDVETANDASAQTHSHKLSIASQLKLMLDIPELIWNYMDLGLHTSSARMFFLGRHLNARLSLSRETQLSHVDANVLISRAWDSLVHMEAAVISACRKRLCAPLSTKEELCDSLTALLMLNDLPLLQVLEEFFNGRKVGLYCLLGRHCLPHHETIELKPNFILSARKQISIVVRHILSTLEYLEFLFLSSTNDKASTYKGALISRISFFGNWIFQDSSTFSKDRLYTYLPIDVLNFKLKSFRFPDDFSDFKQDEKCNLPDKICCVKVGVLGK